Protein AF-R1E4W6-F1 (afdb_monomer_lite)

Secondary structure (DSSP, 8-state):
----S--TTSSPPPPSSPEETTSTTHHHHHHHHH-BTTEEEEEE--STTHHHHHHHHHHHHHTT---EEEE-SSHHHHHHHHHHHHHHHHHH-PPPP-EEE-SHHHH-GGGTTTS-TT---HHHHHHHHHHHHHHHHHHHHHTT-EEEEE-TT----S-HHHHHTSTTGGG-SEEEEEPSSTT-PEEEEEEEE-GGGGG--

Sequence (201 aa):
MSAAFQSVGQLSPLPREALDIAAAGVPARVAKTRGYRGELILFTADENMAGWGFHFVNQLRRRGHEHWLIMADSADNCAGMHAQWEKMVSSYSEAPLSCAYSSYPKQHSGWAQWTRANHPDKMHQVYIFWATRWWVSLKLMREGLNILSLDVDAVLLGDIYSRLHSPPMVHQDVIITRNDDGSQSLNCGFVYFNRGASRAR

Foldseek 3Di:
DPPAQQQVPPAAADDLQAAALQDPCRLLVLCVRQPDPQAAEEEEDFLVCLVLVVVLCVLCVVQRHRSYEYEYQDRVRSNNSQVVCVCCCPVVVDHGHHYHYHPPLVVDPVLVVVDDPPDPDPVSSVVSSLCVRVVSQVSNVVSRHKYWYAYSPDHDPHRVVVVCCDPPNQQDQKDWDFPPDPPRHTDPRTMIGHPRNVVVD

Organism: Emiliania huxleyi (NCBI:txid2903)

pLDDT: mean 88.71, std 11.41, range [40.5, 98.25]

Structure (mmCIF, N/CA/C/O backbone):
data_AF-R1E4W6-F1
#
_entry.id   AF-R1E4W6-F1
#
loop_
_atom_site.group_PDB
_atom_site.id
_atom_site.type_symbol
_atom_site.label_atom_id
_atom_site.label_alt_id
_atom_site.label_comp_id
_atom_site.label_asym_id
_atom_site.label_entity_id
_atom_site.label_seq_id
_atom_site.pdbx_PDB_ins_code
_atom_site.Cartn_x
_atom_site.Cartn_y
_atom_site.Cartn_z
_atom_site.occupancy
_atom_site.B_iso_or_equiv
_atom_site.auth_seq_id
_atom_site.auth_comp_id
_atom_site.auth_asym_id
_atom_site.auth_atom_id
_atom_site.pdbx_PDB_model_num
ATOM 1 N N . MET A 1 1 ? -23.175 -7.368 16.759 1.00 40.50 1 MET A N 1
ATOM 2 C CA . MET A 1 1 ? -21.804 -7.750 16.356 1.00 40.50 1 MET A CA 1
ATOM 3 C C . MET A 1 1 ? -21.385 -6.793 15.256 1.00 40.50 1 MET A C 1
ATOM 5 O O . MET A 1 1 ? -22.006 -6.821 14.203 1.00 40.50 1 MET A O 1
ATOM 9 N N . SER A 1 2 ? -20.457 -5.867 15.518 1.00 41.31 2 SER A N 1
ATOM 10 C CA . SER A 1 2 ? -19.982 -4.952 14.470 1.00 41.31 2 SER A CA 1
ATOM 11 C C . SER A 1 2 ? -19.318 -5.799 13.390 1.00 41.31 2 SER A C 1
ATOM 13 O O . SER A 1 2 ? -18.376 -6.527 13.695 1.00 41.31 2 SER A O 1
ATOM 15 N N . ALA A 1 3 ? -19.849 -5.790 12.167 1.00 54.72 3 ALA A N 1
ATOM 16 C CA . ALA A 1 3 ? -19.201 -6.471 11.054 1.00 54.72 3 ALA A CA 1
ATOM 17 C C . ALA A 1 3 ? -17.783 -5.892 10.939 1.00 54.72 3 ALA A C 1
ATOM 19 O O . ALA A 1 3 ? -17.645 -4.687 10.748 1.00 54.72 3 ALA A O 1
ATOM 20 N N . ALA A 1 4 ? -16.758 -6.713 11.167 1.00 76.19 4 ALA A N 1
ATOM 21 C CA . ALA A 1 4 ? -15.362 -6.290 11.250 1.00 76.19 4 ALA A CA 1
ATOM 22 C C . ALA A 1 4 ? -14.876 -5.667 9.924 1.00 76.19 4 ALA A C 1
ATOM 24 O O . ALA A 1 4 ? -15.567 -5.732 8.904 1.00 76.19 4 ALA A O 1
ATOM 25 N N . PHE A 1 5 ? -13.663 -5.109 9.895 1.00 84.12 5 PHE A N 1
ATOM 26 C CA . PHE A 1 5 ? -12.984 -4.632 8.674 1.00 84.12 5 PHE A CA 1
ATOM 27 C C . PHE A 1 5 ? -12.588 -5.782 7.716 1.00 84.12 5 PHE A C 1
ATOM 29 O O . PHE A 1 5 ? -11.608 -5.704 6.979 1.00 84.12 5 PHE A O 1
ATOM 36 N N . GLN A 1 6 ? -13.351 -6.875 7.718 1.00 90.19 6 GLN A N 1
ATOM 37 C CA . GLN A 1 6 ? -13.202 -7.994 6.806 1.00 90.19 6 GLN A CA 1
ATOM 38 C C . GLN A 1 6 ? -13.820 -7.634 5.452 1.00 90.19 6 GLN A C 1
ATOM 40 O O . GLN A 1 6 ? -14.965 -7.181 5.384 1.00 90.19 6 GLN A O 1
ATOM 45 N N . SER A 1 7 ? -13.049 -7.828 4.387 1.00 89.12 7 SER A N 1
ATOM 46 C CA . SER A 1 7 ? -13.372 -7.398 3.024 1.00 89.12 7 SER A CA 1
ATOM 47 C C . SER A 1 7 ? -13.138 -8.481 1.968 1.00 89.12 7 SER A C 1
ATOM 49 O O . SER A 1 7 ? -13.180 -8.175 0.779 1.00 89.12 7 SER A O 1
ATOM 51 N N . VAL A 1 8 ? -12.858 -9.723 2.382 1.00 87.00 8 VAL A N 1
ATOM 52 C CA . VAL A 1 8 ? -12.646 -10.845 1.454 1.00 87.00 8 VAL A CA 1
ATOM 53 C C . VAL A 1 8 ? -13.881 -11.059 0.582 1.00 87.00 8 VAL A C 1
ATOM 55 O O . VAL A 1 8 ? -14.998 -11.152 1.094 1.00 87.00 8 VAL A O 1
ATOM 58 N N . GLY A 1 9 ? -13.671 -11.120 -0.733 1.00 86.44 9 GLY A N 1
ATOM 59 C CA . GLY A 1 9 ? -14.718 -11.302 -1.739 1.00 86.44 9 GLY A CA 1
ATOM 60 C C . GLY A 1 9 ? -15.551 -10.049 -2.023 1.00 86.44 9 GLY A C 1
ATOM 61 O O . GLY A 1 9 ? -16.496 -10.117 -2.804 1.00 86.44 9 GLY A O 1
ATOM 62 N N . GLN A 1 10 ? -15.225 -8.906 -1.410 1.00 89.50 10 GLN A N 1
ATOM 63 C CA . GLN A 1 10 ? -15.990 -7.659 -1.560 1.00 89.50 10 GLN A CA 1
ATOM 64 C C . GLN A 1 10 ? -15.313 -6.636 -2.475 1.00 89.50 10 GLN A C 1
ATOM 66 O O . GLN A 1 10 ? -15.903 -5.602 -2.782 1.00 89.50 10 GLN A O 1
ATOM 71 N N . LEU A 1 11 ? -14.073 -6.898 -2.890 1.00 93.12 11 LEU A N 1
ATOM 72 C CA . LEU A 1 11 ? -13.253 -5.965 -3.654 1.00 93.12 11 LEU A CA 1
ATOM 73 C C . LEU A 1 11 ? -12.697 -6.643 -4.900 1.00 93.12 11 LEU A C 1
ATOM 75 O O . LEU A 1 11 ? -12.167 -7.749 -4.832 1.00 93.12 11 LEU A O 1
ATOM 79 N N . SER A 1 12 ? -12.721 -5.934 -6.023 1.00 92.56 12 SER A N 1
ATOM 80 C CA . SER A 1 12 ? -12.092 -6.402 -7.259 1.00 92.56 12 SER A CA 1
ATOM 81 C C . SER A 1 12 ? -10.593 -6.101 -7.250 1.00 92.56 12 SER A C 1
ATOM 83 O O . SER A 1 12 ? -10.200 -5.030 -6.771 1.00 92.56 12 SER A O 1
ATOM 85 N N . PRO A 1 13 ? -9.732 -6.993 -7.767 1.00 91.56 13 PRO A N 1
ATOM 86 C CA . PRO A 1 13 ? -8.320 -6.677 -7.941 1.00 91.56 13 PRO A CA 1
ATOM 87 C C . PRO A 1 13 ? -8.145 -5.512 -8.925 1.00 91.56 13 PRO A C 1
ATOM 89 O O . PRO A 1 13 ? -9.017 -5.235 -9.756 1.00 91.56 13 PRO A O 1
ATOM 92 N N . LEU A 1 14 ? -7.007 -4.825 -8.839 1.00 93.12 14 LEU A N 1
ATOM 93 C CA . LEU A 1 14 ? -6.600 -3.890 -9.887 1.00 93.12 14 LEU A CA 1
ATOM 94 C C . LEU A 1 14 ? -6.295 -4.638 -11.203 1.00 93.12 14 LEU A C 1
ATOM 96 O O . LEU A 1 14 ? -6.064 -5.850 -11.178 1.00 93.12 14 LEU A O 1
ATOM 100 N N . PRO A 1 15 ? -6.301 -3.937 -12.356 1.00 89.12 15 PRO A N 1
ATOM 101 C CA . PRO A 1 15 ? -5.813 -4.506 -13.610 1.00 89.12 15 PRO A CA 1
ATOM 102 C C . PRO A 1 15 ? -4.381 -5.033 -13.471 1.00 89.12 15 PRO A C 1
ATOM 104 O O . PRO A 1 15 ? -3.631 -4.572 -12.611 1.00 89.12 15 PRO A O 1
ATOM 107 N N . ARG A 1 16 ? -4.001 -5.984 -14.335 1.00 84.44 16 ARG A N 1
ATOM 108 C CA . ARG A 1 16 ? -2.624 -6.506 -14.367 1.00 84.44 16 ARG A CA 1
ATOM 109 C C . ARG A 1 16 ? -1.634 -5.452 -14.858 1.00 84.44 16 ARG A C 1
ATOM 111 O O . ARG A 1 16 ? -0.462 -5.515 -14.499 1.00 84.44 16 ARG A O 1
ATOM 118 N N . GLU A 1 17 ? -2.085 -4.494 -15.667 1.00 86.69 17 GLU A N 1
ATOM 119 C CA . GLU A 1 17 ? -1.267 -3.345 -16.028 1.00 86.69 17 GLU A CA 1
ATOM 120 C C . GLU A 1 17 ? -1.032 -2.469 -14.794 1.00 86.69 17 GLU A C 1
ATOM 122 O O . GLU A 1 17 ? -1.974 -1.990 -14.154 1.00 86.69 17 GLU A O 1
ATOM 127 N N . ALA A 1 18 ? 0.240 -2.243 -14.473 1.00 86.31 18 ALA A N 1
ATOM 128 C CA . ALA A 1 18 ? 0.627 -1.447 -13.322 1.00 86.31 18 ALA A CA 1
ATOM 129 C C . ALA A 1 18 ? 0.111 -0.007 -13.459 1.00 86.31 18 ALA A C 1
ATOM 131 O O . ALA A 1 18 ? 0.414 0.698 -14.423 1.00 86.31 18 ALA A O 1
ATOM 132 N N . LEU A 1 19 ? -0.661 0.441 -12.471 1.00 95.31 19 LEU A N 1
ATOM 133 C CA . LEU A 1 19 ? -1.180 1.804 -12.435 1.00 95.31 19 LEU A CA 1
ATOM 134 C C . LEU A 1 19 ? -0.146 2.755 -11.821 1.00 95.31 19 LEU A C 1
ATOM 136 O O . LEU A 1 19 ? 0.362 2.496 -10.730 1.00 95.31 19 LEU A O 1
ATOM 140 N N . ASP A 1 20 ? 0.110 3.885 -12.482 1.00 96.25 20 ASP A N 1
ATOM 141 C CA . ASP A 1 20 ? 0.908 4.973 -11.912 1.00 96.25 20 ASP A CA 1
ATOM 142 C C . ASP A 1 20 ? 0.037 5.873 -11.028 1.00 96.25 20 ASP A C 1
ATOM 144 O O . ASP A 1 20 ? -0.768 6.664 -11.522 1.00 96.25 20 ASP A O 1
ATOM 148 N N . ILE A 1 21 ? 0.218 5.797 -9.709 1.00 96.56 21 ILE A N 1
ATOM 149 C CA . ILE A 1 21 ? -0.501 6.625 -8.730 1.00 96.56 21 ILE A CA 1
ATOM 150 C C . ILE A 1 21 ? -0.269 8.131 -8.956 1.00 96.56 21 ILE A C 1
ATOM 152 O O . ILE A 1 21 ? -1.083 8.954 -8.531 1.00 96.56 21 ILE A O 1
ATOM 156 N N . ALA A 1 22 ? 0.825 8.529 -9.614 1.00 94.69 22 ALA A N 1
ATOM 157 C CA . ALA A 1 22 ? 1.063 9.937 -9.922 1.00 94.69 22 ALA A CA 1
ATOM 158 C C . ALA A 1 22 ? 0.095 10.486 -10.986 1.00 94.69 22 ALA A C 1
ATOM 160 O O . ALA A 1 22 ? -0.173 11.691 -10.987 1.00 94.69 22 ALA A O 1
ATOM 161 N N . ALA A 1 23 ? -0.441 9.628 -11.858 1.00 96.06 23 ALA A N 1
ATOM 162 C CA . ALA A 1 23 ? -1.315 10.039 -12.947 1.00 96.06 23 ALA A CA 1
ATOM 163 C C . ALA A 1 23 ? -2.686 10.525 -12.444 1.00 96.06 23 ALA A C 1
ATOM 165 O O . ALA A 1 23 ? -3.224 10.070 -11.429 1.00 96.06 23 ALA A O 1
ATOM 166 N N . ALA A 1 24 ? -3.273 11.477 -13.174 1.00 95.81 24 ALA A N 1
ATOM 167 C CA . ALA A 1 24 ? -4.560 12.068 -12.822 1.00 95.81 24 ALA A CA 1
ATOM 168 C C . ALA A 1 24 ? -5.673 11.005 -12.760 1.00 95.81 24 ALA A C 1
ATOM 170 O O . ALA A 1 24 ? -5.771 10.133 -13.619 1.00 95.81 24 ALA A O 1
ATOM 171 N N . GLY A 1 25 ? -6.512 11.068 -11.721 1.00 97.19 25 GLY A N 1
ATOM 172 C CA . GLY A 1 25 ? -7.634 10.143 -11.515 1.00 97.19 25 GLY A CA 1
ATOM 173 C C . GLY A 1 25 ? -7.254 8.727 -11.057 1.00 97.19 25 GLY A C 1
ATOM 174 O O . GLY A 1 25 ? -8.120 8.005 -10.560 1.00 97.19 25 GLY A O 1
ATOM 175 N N . VAL A 1 26 ? -5.981 8.325 -11.147 1.00 97.75 26 VAL A N 1
ATOM 176 C CA . VAL A 1 26 ? -5.535 7.000 -10.688 1.00 97.75 26 VAL A CA 1
ATOM 177 C C . VAL A 1 26 ? -5.690 6.819 -9.173 1.00 97.75 26 VAL A C 1
ATOM 179 O O . VAL A 1 26 ? -6.239 5.786 -8.786 1.00 97.75 26 VAL A O 1
ATOM 182 N N . PRO A 1 27 ? -5.322 7.784 -8.300 1.00 98.06 27 PRO A N 1
ATOM 183 C CA . PRO A 1 27 ? -5.583 7.668 -6.865 1.00 98.06 27 PRO A CA 1
ATOM 184 C C . PRO A 1 27 ? -7.055 7.389 -6.549 1.00 98.06 27 PRO A C 1
ATOM 186 O O . PRO A 1 27 ? -7.351 6.444 -5.822 1.00 98.06 27 PRO A O 1
ATOM 189 N N . ALA A 1 28 ? -7.977 8.150 -7.149 1.00 98.25 28 ALA A N 1
ATOM 190 C CA . ALA A 1 28 ? -9.416 7.985 -6.950 1.00 98.25 28 ALA A CA 1
ATOM 191 C C . ALA A 1 28 ? -9.900 6.599 -7.406 1.00 98.25 28 ALA A C 1
ATOM 193 O O . ALA A 1 28 ? -10.678 5.938 -6.715 1.00 98.25 28 ALA A O 1
ATOM 194 N N . ARG A 1 29 ? -9.401 6.117 -8.554 1.00 97.38 29 ARG A N 1
ATOM 195 C CA . ARG A 1 29 ? -9.693 4.768 -9.059 1.00 97.38 29 ARG A CA 1
ATOM 196 C C . ARG A 1 29 ? -9.225 3.693 -8.082 1.00 97.38 29 ARG A C 1
ATOM 198 O O . ARG A 1 29 ? -9.984 2.764 -7.800 1.00 97.38 29 ARG A O 1
ATOM 205 N N . VAL A 1 30 ? -8.000 3.805 -7.572 1.00 97.69 30 VAL A N 1
ATOM 206 C CA . VAL A 1 30 ? -7.441 2.841 -6.615 1.00 97.69 30 VAL A CA 1
ATOM 207 C C . VAL A 1 30 ? -8.216 2.880 -5.303 1.00 97.69 30 VAL A C 1
ATOM 209 O O . VAL A 1 30 ? -8.625 1.825 -4.822 1.00 97.69 30 VAL A O 1
ATOM 212 N N . ALA A 1 31 ? -8.512 4.071 -4.781 1.00 97.50 31 ALA A N 1
ATOM 213 C CA . ALA A 1 31 ? -9.292 4.237 -3.563 1.00 97.50 31 ALA A CA 1
ATOM 214 C C . ALA A 1 31 ? -10.686 3.607 -3.677 1.00 97.50 31 ALA A C 1
ATOM 216 O O . ALA A 1 31 ? -11.098 2.861 -2.794 1.00 97.50 31 ALA A O 1
ATOM 217 N N . LYS A 1 32 ? -11.379 3.822 -4.801 1.00 96.88 32 LYS A N 1
ATOM 218 C CA . LYS A 1 32 ? -12.690 3.215 -5.069 1.00 96.88 32 LYS A CA 1
ATOM 219 C C . LYS A 1 32 ? -12.632 1.690 -5.199 1.00 96.88 32 LYS A C 1
ATOM 221 O O . LYS A 1 32 ? -13.576 1.013 -4.812 1.00 96.88 32 LYS A O 1
ATOM 226 N N . THR A 1 33 ? -11.565 1.158 -5.795 1.00 96.44 33 THR A N 1
ATOM 227 C CA . THR A 1 33 ? -11.470 -0.273 -6.134 1.00 96.44 33 THR A CA 1
ATOM 228 C C . THR A 1 33 ? -10.958 -1.112 -4.966 1.00 96.44 33 THR A C 1
ATOM 230 O O . THR A 1 33 ? -11.391 -2.248 -4.788 1.00 96.44 33 THR A O 1
ATOM 233 N N . ARG A 1 34 ? -10.015 -0.571 -4.187 1.00 97.31 34 ARG A N 1
ATOM 234 C CA . ARG A 1 34 ? -9.304 -1.302 -3.130 1.00 97.31 34 ARG A CA 1
ATOM 235 C C . ARG A 1 34 ? -9.577 -0.786 -1.726 1.00 97.31 34 ARG A C 1
ATOM 237 O O . ARG A 1 34 ? -9.295 -1.509 -0.779 1.00 97.31 34 ARG A O 1
ATOM 244 N N . GLY A 1 35 ? -10.110 0.422 -1.573 1.00 97.25 35 GLY A N 1
ATOM 245 C CA . GLY A 1 35 ? -10.514 0.934 -0.270 1.00 97.25 35 GLY A CA 1
ATOM 246 C C . GLY A 1 35 ? -11.752 0.208 0.246 1.00 97.25 35 GLY A C 1
ATOM 247 O O . GLY A 1 35 ? -12.687 -0.065 -0.506 1.00 97.25 35 GLY A O 1
ATOM 248 N N . TYR A 1 36 ? -11.785 -0.077 1.544 1.00 96.19 36 TYR A N 1
ATOM 249 C CA . TYR A 1 36 ? -12.939 -0.697 2.185 1.00 96.19 36 TYR A CA 1
ATOM 250 C C . TYR A 1 36 ? -13.236 -0.024 3.513 1.00 96.19 36 TYR A C 1
ATOM 252 O O . TYR A 1 36 ? -12.361 0.093 4.362 1.00 96.19 36 TYR A O 1
ATOM 260 N N . ARG A 1 37 ? -14.478 0.444 3.690 1.00 93.81 37 ARG A N 1
ATOM 261 C CA . ARG A 1 37 ? -14.905 1.208 4.880 1.00 93.81 37 ARG A CA 1
ATOM 262 C C . ARG A 1 37 ? -14.004 2.404 5.206 1.00 93.81 37 ARG A C 1
ATOM 264 O O . ARG A 1 37 ? -13.854 2.779 6.361 1.00 93.81 37 ARG A O 1
ATOM 271 N N . GLY A 1 38 ? -13.443 3.017 4.167 1.00 94.81 38 GLY A N 1
ATOM 272 C CA . GLY A 1 38 ? -12.522 4.134 4.314 1.00 94.81 38 GLY A CA 1
ATOM 273 C C . GLY A 1 38 ? -11.100 3.730 4.697 1.00 94.81 38 GLY A C 1
ATOM 274 O O . GLY A 1 38 ? -10.325 4.628 4.974 1.00 94.81 38 GLY A O 1
ATOM 275 N N . GLU A 1 39 ? -10.739 2.446 4.678 1.00 96.56 39 GLU A N 1
ATOM 276 C CA . GLU A 1 39 ? -9.404 1.942 5.022 1.00 96.56 39 GLU A CA 1
ATOM 277 C C . GLU A 1 39 ? -8.685 1.345 3.805 1.00 96.56 39 GLU A C 1
ATOM 279 O O . GLU A 1 39 ? -9.316 0.761 2.916 1.00 96.56 39 GLU A O 1
ATOM 284 N N . LEU A 1 40 ? -7.354 1.450 3.786 1.00 97.88 40 LEU A N 1
ATOM 285 C CA . LEU A 1 40 ? -6.476 0.705 2.883 1.00 97.88 40 LEU A CA 1
ATOM 286 C C . LEU A 1 40 ? -5.133 0.403 3.562 1.00 97.88 40 LEU A C 1
ATOM 288 O O . LEU A 1 40 ? -4.512 1.286 4.155 1.00 97.88 40 LEU A O 1
ATOM 292 N N . ILE A 1 41 ? -4.658 -0.832 3.418 1.00 97.56 41 ILE A N 1
ATOM 293 C CA . ILE A 1 41 ? -3.312 -1.247 3.818 1.00 97.56 41 ILE A CA 1
ATOM 294 C C . ILE A 1 41 ? -2.357 -1.034 2.637 1.00 97.56 41 ILE A C 1
ATOM 296 O O . ILE A 1 41 ? -2.582 -1.546 1.542 1.00 97.56 41 ILE A O 1
ATOM 300 N N . LEU A 1 42 ? -1.278 -0.291 2.846 1.00 97.81 42 LEU A N 1
ATOM 301 C CA . LEU A 1 42 ? -0.253 -0.020 1.843 1.00 97.81 42 LEU A CA 1
ATOM 302 C C . LEU A 1 42 ? 1.063 -0.654 2.287 1.00 97.81 42 LEU A C 1
ATOM 304 O O . LEU A 1 42 ? 1.477 -0.472 3.426 1.00 97.81 42 LEU A O 1
ATOM 308 N N . PHE A 1 43 ? 1.750 -1.360 1.398 1.00 96.38 43 PHE A N 1
ATOM 309 C CA . PHE A 1 43 ? 3.089 -1.869 1.690 1.00 96.38 43 PHE A CA 1
ATOM 310 C C . PHE A 1 43 ? 3.942 -1.913 0.431 1.00 96.38 43 PHE A C 1
ATOM 312 O O . PHE A 1 43 ? 3.426 -2.032 -0.681 1.00 96.38 43 PHE A O 1
ATOM 319 N N . THR A 1 44 ? 5.253 -1.789 0.599 1.00 94.25 44 THR A N 1
ATOM 320 C CA . THR A 1 44 ? 6.207 -1.787 -0.512 1.00 94.25 44 THR A CA 1
ATOM 321 C C . THR A 1 44 ? 6.784 -3.175 -0.742 1.00 94.25 44 THR A C 1
ATOM 323 O O . THR A 1 44 ? 7.287 -3.786 0.196 1.00 94.25 44 THR A O 1
ATOM 326 N N . ALA A 1 45 ? 6.756 -3.649 -1.984 1.00 94.12 45 ALA A N 1
ATOM 327 C CA . ALA A 1 45 ? 7.473 -4.846 -2.414 1.00 94.12 45 ALA A CA 1
ATOM 328 C C . ALA A 1 45 ? 7.921 -4.681 -3.868 1.00 94.12 45 ALA A C 1
ATOM 330 O O . ALA A 1 45 ? 7.200 -4.097 -4.676 1.00 94.12 45 ALA A O 1
ATOM 331 N N . ASP A 1 46 ? 9.102 -5.192 -4.193 1.00 88.75 46 ASP A N 1
ATOM 332 C CA . ASP A 1 46 ? 9.597 -5.312 -5.561 1.00 88.75 46 ASP A CA 1
ATOM 333 C C . ASP A 1 46 ? 9.704 -6.794 -5.953 1.00 88.75 46 ASP A C 1
ATOM 335 O O . ASP A 1 46 ? 9.359 -7.688 -5.174 1.00 88.75 46 ASP A O 1
ATOM 339 N N . GLU A 1 47 ? 10.189 -7.068 -7.163 1.00 87.19 47 GLU A N 1
ATOM 340 C CA . GLU A 1 47 ? 10.342 -8.439 -7.645 1.00 87.19 47 GLU A CA 1
ATOM 341 C C . GLU A 1 47 ? 11.306 -9.274 -6.778 1.00 87.19 47 GLU A C 1
ATOM 343 O O . GLU A 1 47 ? 11.073 -10.464 -6.560 1.00 87.19 47 GLU A O 1
ATOM 348 N N . ASN A 1 48 ? 12.347 -8.654 -6.211 1.00 86.56 48 ASN A N 1
ATOM 349 C CA . ASN A 1 48 ? 13.318 -9.334 -5.347 1.00 86.56 48 ASN A CA 1
ATOM 350 C C . ASN A 1 48 ? 12.718 -9.711 -3.983 1.00 86.56 48 ASN A C 1
ATOM 352 O O . ASN A 1 48 ? 13.125 -10.699 -3.371 1.00 86.56 48 ASN A O 1
ATOM 356 N N . MET A 1 49 ? 11.741 -8.937 -3.504 1.00 88.88 49 MET A N 1
ATOM 357 C CA . MET A 1 49 ? 11.000 -9.176 -2.263 1.00 88.88 49 MET A CA 1
ATOM 358 C C . MET A 1 49 ? 9.638 -9.845 -2.497 1.00 88.88 49 MET A C 1
ATOM 360 O O . MET A 1 49 ? 8.842 -9.951 -1.560 1.00 88.88 49 MET A O 1
ATOM 364 N N . ALA A 1 50 ? 9.369 -10.346 -3.707 1.00 92.19 50 ALA A N 1
ATOM 365 C CA . ALA A 1 50 ? 8.085 -10.936 -4.078 1.00 92.19 50 ALA A CA 1
ATOM 366 C C . ALA A 1 50 ? 7.644 -12.042 -3.108 1.00 92.19 50 ALA A C 1
ATOM 368 O O . ALA A 1 50 ? 6.499 -12.047 -2.669 1.00 92.19 50 ALA A O 1
ATOM 369 N N . GLY A 1 51 ? 8.558 -12.917 -2.671 1.00 94.12 51 GLY A N 1
ATOM 370 C CA . GLY A 1 51 ? 8.254 -13.960 -1.682 1.00 94.12 51 GLY A CA 1
ATOM 371 C C . GLY A 1 51 ? 7.712 -13.413 -0.352 1.00 94.12 51 GLY A C 1
ATOM 372 O O . GLY A 1 51 ? 6.723 -13.936 0.167 1.00 94.12 51 GLY A O 1
ATOM 373 N N . TRP A 1 52 ? 8.299 -12.329 0.166 1.00 94.81 52 TRP A N 1
ATOM 374 C CA . TRP A 1 52 ? 7.814 -11.643 1.370 1.00 94.81 52 TRP A CA 1
ATOM 375 C C . TRP A 1 52 ? 6.471 -10.956 1.121 1.00 94.81 52 TRP A C 1
ATOM 377 O O . TRP A 1 52 ? 5.536 -11.141 1.898 1.00 94.81 52 TRP A O 1
ATOM 387 N N . GLY A 1 53 ? 6.328 -10.247 -0.003 1.00 95.75 53 GLY A N 1
ATOM 388 C CA . GLY A 1 53 ? 5.061 -9.624 -0.393 1.00 95.75 53 GLY A CA 1
ATOM 389 C C . GLY A 1 53 ? 3.921 -10.640 -0.530 1.00 95.75 53 GLY A C 1
ATOM 390 O O . GLY A 1 53 ? 2.824 -10.424 -0.023 1.00 95.75 53 GLY A O 1
ATOM 391 N N . PHE A 1 54 ? 4.184 -11.791 -1.147 1.00 95.81 54 PHE A N 1
ATOM 392 C CA . PHE A 1 54 ? 3.231 -12.889 -1.333 1.00 95.81 54 PHE A CA 1
ATOM 393 C C . PHE A 1 54 ? 2.841 -13.537 -0.010 1.00 95.81 54 PHE A C 1
ATOM 395 O O . PHE A 1 54 ? 1.662 -13.802 0.240 1.00 95.81 54 PHE A O 1
ATOM 402 N N . HIS A 1 55 ? 3.825 -13.768 0.859 1.00 94.81 55 HIS A N 1
ATOM 403 C CA . HIS A 1 55 ? 3.575 -14.229 2.214 1.00 94.81 55 HIS A CA 1
ATOM 404 C C . HIS A 1 55 ? 2.652 -13.255 2.956 1.00 94.81 55 HIS A C 1
ATOM 406 O O . HIS A 1 55 ? 1.651 -13.677 3.538 1.00 94.81 55 HIS A O 1
ATOM 412 N N . PHE A 1 56 ? 2.930 -11.955 2.865 1.00 95.88 56 PHE A N 1
ATOM 413 C CA . PHE A 1 56 ? 2.140 -10.919 3.512 1.00 95.88 56 PHE A CA 1
ATOM 414 C C . PHE A 1 56 ? 0.709 -10.830 2.956 1.00 95.88 56 PHE A C 1
ATOM 416 O O . PHE A 1 56 ? -0.250 -10.835 3.727 1.00 95.88 56 PHE A O 1
ATOM 423 N N . VAL A 1 57 ? 0.528 -10.882 1.631 1.00 95.12 57 VAL A N 1
ATOM 424 C CA . VAL A 1 57 ? -0.799 -10.967 0.988 1.00 95.12 57 VAL A CA 1
ATOM 425 C C . VAL A 1 57 ? -1.600 -12.159 1.515 1.00 95.12 57 VAL A C 1
ATOM 427 O O . VAL A 1 57 ? -2.761 -12.005 1.904 1.00 95.12 57 VAL A O 1
ATOM 430 N N . ASN A 1 58 ? -0.980 -13.340 1.582 1.00 92.94 58 ASN A N 1
ATOM 431 C CA . ASN A 1 58 ? -1.623 -14.540 2.115 1.00 92.94 58 ASN A CA 1
ATOM 432 C C . ASN A 1 58 ? -2.035 -14.359 3.580 1.00 92.94 58 ASN A C 1
ATOM 434 O O . ASN A 1 58 ? -3.135 -14.752 3.977 1.00 92.94 58 ASN A O 1
ATOM 438 N N . GLN A 1 59 ? -1.175 -13.739 4.388 1.00 93.00 59 GLN A N 1
ATOM 439 C CA . GLN A 1 59 ? -1.468 -13.437 5.784 1.00 93.00 59 GLN A CA 1
ATOM 440 C C . GLN A 1 59 ? -2.647 -12.473 5.961 1.00 93.00 59 GLN A C 1
ATOM 442 O O . GLN A 1 59 ? -3.466 -12.693 6.860 1.00 93.00 59 GLN A O 1
ATOM 447 N N . LEU A 1 60 ? -2.734 -11.432 5.127 1.00 93.88 60 LEU A N 1
ATOM 448 C CA . LEU A 1 60 ? -3.830 -10.461 5.132 1.00 93.88 60 LEU A CA 1
ATOM 449 C C . LEU A 1 60 ? -5.152 -11.127 4.739 1.00 93.88 60 LEU A C 1
ATOM 451 O O . LEU A 1 60 ? -6.125 -11.048 5.494 1.00 93.88 60 LEU A O 1
ATOM 455 N N . ARG A 1 61 ? -5.169 -11.874 3.625 1.00 91.94 61 ARG A N 1
ATOM 456 C CA . ARG A 1 61 ? -6.367 -12.584 3.142 1.00 91.94 61 ARG A CA 1
ATOM 457 C C . ARG A 1 61 ? -6.899 -13.582 4.164 1.00 91.94 61 ARG A C 1
ATOM 459 O O . ARG A 1 61 ? -8.091 -13.571 4.458 1.00 91.94 61 ARG A O 1
ATOM 466 N N . ARG A 1 62 ? -6.023 -14.389 4.777 1.00 89.94 62 ARG A N 1
ATOM 467 C CA . ARG A 1 62 ? -6.410 -15.358 5.824 1.00 89.94 62 ARG A CA 1
ATOM 468 C C . ARG A 1 62 ? -7.048 -14.710 7.054 1.00 89.94 62 ARG A C 1
ATOM 470 O O . ARG A 1 62 ? -7.776 -15.379 7.778 1.00 89.94 62 ARG A O 1
ATOM 477 N N . ARG A 1 63 ? -6.791 -13.423 7.289 1.00 90.31 63 ARG A N 1
ATOM 478 C CA . ARG A 1 63 ? -7.384 -12.639 8.386 1.00 90.31 63 ARG A CA 1
ATOM 479 C C . ARG A 1 63 ? -8.593 -11.817 7.952 1.00 90.31 63 ARG A C 1
ATOM 481 O O . ARG A 1 63 ? -9.151 -11.069 8.747 1.00 90.31 63 ARG A O 1
ATOM 488 N N . GLY A 1 64 ? -9.026 -11.983 6.707 1.00 91.69 64 GLY A N 1
ATOM 489 C CA . GLY A 1 64 ? -10.173 -11.286 6.150 1.00 91.69 64 GLY A CA 1
ATOM 490 C C . GLY A 1 64 ? -9.842 -9.914 5.565 1.00 91.69 64 GLY A C 1
ATOM 491 O O . GLY A 1 64 ? -10.762 -9.222 5.142 1.00 91.69 64 GLY A O 1
ATOM 492 N N . HIS A 1 65 ? -8.574 -9.504 5.496 1.00 92.94 65 HIS A N 1
ATOM 493 C CA . HIS A 1 65 ? -8.188 -8.224 4.908 1.00 92.94 65 HIS A CA 1
ATOM 494 C C . HIS A 1 65 ? -7.845 -8.392 3.427 1.00 92.94 65 HIS A C 1
ATOM 496 O O . HIS A 1 65 ? -6.846 -9.004 3.054 1.00 92.94 65 HIS A O 1
ATOM 502 N N . GLU A 1 66 ? -8.678 -7.809 2.571 1.00 94.06 66 GLU A N 1
ATOM 503 C CA . GLU A 1 66 ? -8.434 -7.728 1.130 1.00 94.06 66 GLU A CA 1
ATOM 504 C C . GLU A 1 66 ? -8.200 -6.283 0.658 1.00 94.06 66 GLU A C 1
ATOM 506 O O . GLU A 1 66 ? -7.672 -6.076 -0.424 1.00 94.06 66 GLU A O 1
ATOM 511 N N . HIS A 1 67 ? -8.498 -5.265 1.468 1.00 96.19 67 HIS A N 1
ATOM 512 C CA . HIS A 1 67 ? -8.233 -3.855 1.153 1.00 96.19 67 HIS A CA 1
ATOM 513 C C . HIS A 1 67 ? -6.754 -3.503 1.328 1.00 96.19 67 HIS A C 1
ATOM 515 O O . HIS A 1 67 ? -6.351 -2.780 2.236 1.00 96.19 67 HIS A O 1
ATOM 521 N N . TRP A 1 68 ? -5.923 -4.037 0.448 1.00 96.56 68 TRP A N 1
ATOM 522 C CA . TRP A 1 68 ? -4.501 -3.755 0.411 1.00 96.56 68 TRP A CA 1
ATOM 523 C C . TRP A 1 68 ? -4.031 -3.383 -0.992 1.00 96.56 68 TRP A C 1
ATOM 525 O O . TRP A 1 68 ? -4.692 -3.679 -1.996 1.00 96.56 68 TRP A O 1
ATOM 535 N N . LEU A 1 69 ? -2.874 -2.728 -1.041 1.00 97.56 69 LEU A N 1
ATOM 536 C CA . LEU A 1 69 ? -2.175 -2.333 -2.252 1.00 97.56 69 LEU A CA 1
ATOM 537 C C . LEU A 1 69 ? -0.676 -2.600 -2.098 1.00 97.56 69 LEU A C 1
ATOM 539 O O . LEU A 1 69 ? -0.045 -2.081 -1.175 1.00 97.56 69 LEU A O 1
ATOM 543 N N . ILE A 1 70 ? -0.114 -3.356 -3.041 1.00 96.69 70 ILE A N 1
ATOM 544 C CA . ILE A 1 70 ? 1.335 -3.460 -3.208 1.00 96.69 70 ILE A CA 1
ATOM 545 C C . ILE A 1 70 ? 1.808 -2.208 -3.936 1.00 96.69 70 ILE A C 1
ATOM 547 O O . ILE A 1 70 ? 1.312 -1.882 -5.017 1.00 96.69 70 ILE A O 1
ATOM 551 N N . MET A 1 71 ? 2.781 -1.524 -3.351 1.00 95.88 71 MET A N 1
ATOM 552 C CA . MET A 1 71 ? 3.520 -0.460 -4.003 1.00 95.88 71 MET A CA 1
ATOM 553 C C . MET A 1 71 ? 4.848 -0.998 -4.499 1.00 95.88 71 MET A C 1
ATOM 555 O O . MET A 1 71 ? 5.745 -1.239 -3.698 1.00 95.88 71 MET A O 1
ATOM 559 N N . ALA A 1 72 ? 4.958 -1.189 -5.809 1.00 94.44 72 ALA A N 1
ATOM 560 C CA . ALA A 1 72 ? 6.226 -1.451 -6.465 1.00 94.44 72 ALA A CA 1
ATOM 561 C C . ALA A 1 72 ? 6.945 -0.140 -6.773 1.00 94.44 72 ALA A C 1
ATOM 563 O O . ALA A 1 72 ? 6.356 0.943 -6.822 1.00 94.44 72 ALA A O 1
ATOM 564 N N . ASP A 1 73 ? 8.244 -0.232 -7.008 1.00 90.56 73 ASP A N 1
ATOM 565 C CA . ASP A 1 73 ? 9.049 0.908 -7.419 1.00 90.56 73 ASP A CA 1
ATOM 566 C C . ASP A 1 73 ? 8.895 1.199 -8.928 1.00 90.56 73 ASP A C 1
ATOM 568 O O . ASP A 1 73 ? 9.196 2.309 -9.371 1.00 90.56 73 ASP A O 1
ATOM 572 N N . SER A 1 74 ? 8.435 0.237 -9.733 1.00 92.50 74 SER A N 1
ATOM 573 C CA . SER A 1 74 ? 8.265 0.382 -11.183 1.00 92.50 74 SER A CA 1
ATOM 574 C C . SER A 1 74 ? 7.102 -0.449 -11.733 1.00 92.50 74 SER A C 1
ATOM 576 O O . SER A 1 74 ? 6.624 -1.389 -11.093 1.00 92.50 74 SER A O 1
ATOM 578 N N . ALA A 1 75 ? 6.663 -0.109 -12.949 1.00 94.12 75 ALA A N 1
ATOM 579 C CA . ALA A 1 75 ? 5.674 -0.893 -13.683 1.00 94.12 75 ALA A CA 1
ATOM 580 C C . ALA A 1 75 ? 6.171 -2.321 -13.968 1.00 94.12 75 ALA A C 1
ATOM 582 O O . ALA A 1 75 ? 5.413 -3.277 -13.795 1.00 94.12 75 ALA A O 1
ATOM 583 N N . ASP A 1 76 ? 7.450 -2.461 -14.326 1.00 94.31 76 ASP A N 1
ATOM 584 C CA . ASP A 1 76 ? 8.077 -3.750 -14.631 1.00 94.31 76 ASP A CA 1
ATOM 585 C C . ASP A 1 76 ? 8.110 -4.660 -13.401 1.00 94.31 76 ASP A C 1
ATOM 587 O O . ASP A 1 76 ? 7.756 -5.831 -13.500 1.00 94.31 76 ASP A O 1
ATOM 591 N N . ASN A 1 77 ? 8.417 -4.121 -12.216 1.00 94.00 77 ASN A N 1
ATOM 592 C CA . ASN A 1 77 ? 8.395 -4.908 -10.980 1.00 94.00 77 ASN A CA 1
ATOM 593 C C . ASN A 1 77 ? 6.975 -5.334 -10.578 1.00 94.00 77 ASN A C 1
ATOM 595 O O . ASN A 1 77 ? 6.792 -6.445 -10.079 1.00 94.00 77 ASN A O 1
ATOM 599 N N . CYS A 1 78 ? 5.948 -4.519 -10.849 1.00 94.81 78 CYS A N 1
ATOM 600 C CA . CYS A 1 78 ? 4.564 -4.990 -10.734 1.00 94.81 78 CYS A CA 1
ATOM 601 C C . CYS A 1 78 ? 4.280 -6.146 -11.706 1.00 94.81 78 CYS A C 1
ATOM 603 O O . CYS A 1 78 ? 3.714 -7.159 -11.295 1.00 94.81 78 CYS A O 1
ATOM 605 N N . ALA A 1 79 ? 4.680 -6.021 -12.975 1.00 94.88 79 ALA A N 1
ATOM 606 C CA . ALA A 1 79 ? 4.472 -7.063 -13.978 1.00 94.88 79 ALA A CA 1
ATOM 607 C C . ALA A 1 79 ? 5.205 -8.371 -13.618 1.00 94.88 79 ALA A C 1
ATOM 609 O O . ALA A 1 79 ? 4.609 -9.445 -13.706 1.00 94.88 79 ALA A O 1
ATOM 610 N N . GLY A 1 80 ? 6.448 -8.281 -13.135 1.00 94.88 80 GLY A N 1
ATOM 611 C CA . GLY A 1 80 ? 7.236 -9.416 -12.648 1.00 94.88 80 GLY A CA 1
ATOM 612 C C . GLY A 1 80 ? 6.562 -10.125 -11.474 1.00 94.88 80 GLY A C 1
ATOM 613 O O . GLY A 1 80 ? 6.353 -11.339 -11.515 1.00 94.88 80 GLY A O 1
ATOM 614 N N . MET A 1 81 ? 6.091 -9.375 -10.471 1.00 95.75 81 MET A N 1
ATOM 615 C CA . MET A 1 81 ? 5.320 -9.953 -9.362 1.00 95.75 81 MET A CA 1
ATOM 616 C C . MET A 1 81 ? 4.021 -10.622 -9.832 1.00 95.75 81 MET A C 1
ATOM 618 O O . MET A 1 81 ? 3.686 -11.708 -9.359 1.00 95.75 81 MET A O 1
ATOM 622 N N . HIS A 1 82 ? 3.294 -10.021 -10.779 1.00 95.44 82 HIS A N 1
ATOM 623 C CA . HIS A 1 82 ? 2.112 -10.649 -11.374 1.00 95.44 82 HIS A CA 1
ATOM 624 C C . HIS A 1 82 ? 2.452 -11.966 -12.081 1.00 95.44 82 HIS A C 1
ATOM 626 O O . HIS A 1 82 ? 1.744 -12.953 -11.884 1.00 95.44 82 HIS A O 1
ATOM 632 N N . ALA A 1 83 ? 3.540 -12.003 -12.854 1.00 95.31 83 ALA A N 1
ATOM 633 C CA . ALA A 1 83 ? 3.989 -13.206 -13.547 1.00 95.31 83 ALA A CA 1
ATOM 634 C C . ALA A 1 83 ? 4.354 -14.330 -12.563 1.00 95.31 83 ALA A C 1
ATOM 636 O O . ALA A 1 83 ? 3.939 -15.474 -12.750 1.00 95.31 83 ALA A O 1
ATOM 637 N N . GLN A 1 84 ? 5.057 -14.007 -11.474 1.00 95.25 84 GLN A N 1
ATOM 638 C CA . GLN A 1 84 ? 5.385 -14.981 -10.429 1.00 95.25 84 GLN A CA 1
ATOM 639 C C . GLN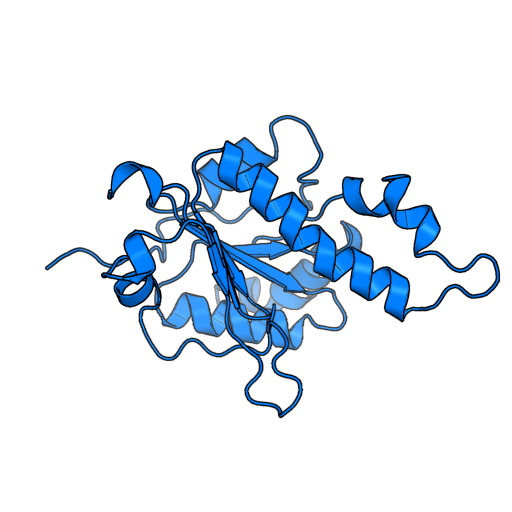 A 1 84 ? 4.136 -15.480 -9.676 1.00 95.25 84 GLN A C 1
ATOM 641 O O . GLN A 1 84 ? 4.051 -16.658 -9.321 1.00 95.25 84 GLN A O 1
ATOM 646 N N . TRP A 1 85 ? 3.139 -14.612 -9.463 1.00 95.31 85 TRP A N 1
ATOM 647 C CA . TRP A 1 85 ? 1.871 -14.965 -8.813 1.00 95.31 85 TRP A CA 1
ATOM 648 C C . TRP A 1 85 ? 0.910 -15.751 -9.717 1.00 95.31 85 TRP A C 1
ATOM 650 O O . TRP A 1 85 ? -0.038 -16.362 -9.225 1.00 95.31 85 TRP A O 1
ATOM 660 N N . GLU A 1 86 ? 1.138 -15.795 -11.030 1.00 94.69 86 GLU A N 1
ATOM 661 C CA . GLU A 1 86 ? 0.213 -16.423 -11.983 1.00 94.69 86 GLU A CA 1
ATOM 662 C C . GLU A 1 86 ? -0.054 -17.901 -11.676 1.00 94.69 86 GLU A C 1
ATOM 664 O O . GLU A 1 86 ? -1.165 -18.401 -11.874 1.00 94.69 86 GLU A O 1
ATOM 669 N N . LYS A 1 87 ? 0.937 -18.610 -11.125 1.00 92.94 87 LYS A N 1
ATOM 670 C CA . LYS A 1 87 ? 0.757 -19.997 -10.683 1.00 92.94 87 LYS A CA 1
ATOM 671 C C . LYS A 1 87 ? -0.256 -20.106 -9.540 1.00 92.94 87 LYS A C 1
ATOM 673 O O . LYS A 1 87 ? -1.036 -21.053 -9.515 1.00 92.94 87 LYS A O 1
ATOM 678 N N . MET A 1 88 ? -0.293 -19.131 -8.631 1.00 93.44 88 MET A N 1
ATOM 679 C CA . MET A 1 88 ? -1.292 -19.075 -7.558 1.00 93.44 88 MET A CA 1
ATOM 680 C C . MET A 1 88 ? -2.701 -18.905 -8.128 1.00 93.44 88 MET A C 1
ATOM 682 O O . MET A 1 88 ? -3.623 -19.610 -7.723 1.00 93.44 88 MET A O 1
ATOM 686 N N . VAL A 1 89 ? -2.856 -18.037 -9.127 1.00 93.75 89 VAL A N 1
ATOM 687 C CA . VAL A 1 89 ? -4.145 -17.815 -9.799 1.00 93.75 89 VAL A CA 1
ATOM 688 C C . VAL A 1 89 ? -4.595 -19.069 -10.550 1.00 93.75 89 VAL A C 1
ATOM 690 O O . VAL A 1 89 ? -5.679 -19.589 -10.306 1.00 93.75 89 VAL A O 1
ATOM 693 N N . SER A 1 90 ? -3.747 -19.586 -11.437 1.00 95.56 90 SER A N 1
ATOM 694 C CA . SER A 1 90 ? -4.098 -20.682 -12.349 1.00 95.56 90 SER A CA 1
ATOM 695 C C . SER A 1 90 ? -4.200 -22.050 -11.673 1.00 95.56 90 SER A C 1
ATOM 697 O O . SER A 1 90 ? -5.025 -22.863 -12.077 1.00 95.56 90 SER A O 1
ATOM 699 N N . SER A 1 91 ? -3.374 -22.323 -10.656 1.00 95.38 91 SER A N 1
ATOM 700 C CA . SER A 1 91 ? -3.308 -23.645 -10.010 1.00 95.38 91 SER A CA 1
ATOM 701 C C . SER A 1 91 ? -4.078 -23.720 -8.694 1.00 95.38 91 SER A C 1
ATOM 703 O O . SER A 1 91 ? -4.495 -24.805 -8.300 1.00 95.38 91 SER A O 1
ATOM 705 N N . TYR A 1 92 ? -4.265 -22.589 -8.007 1.00 92.19 92 TYR A N 1
ATOM 706 C CA . TYR A 1 92 ? -4.881 -22.546 -6.675 1.00 92.19 92 TYR A CA 1
ATOM 707 C C . TYR A 1 92 ? -6.126 -21.655 -6.610 1.00 92.19 92 TYR A C 1
ATOM 709 O O . TYR A 1 92 ? -6.701 -21.504 -5.538 1.00 92.19 92 TYR A O 1
ATOM 717 N N . SER A 1 93 ? -6.577 -21.105 -7.746 1.00 89.94 93 SER A N 1
ATOM 718 C CA . SER A 1 93 ? -7.745 -20.211 -7.825 1.00 89.94 93 SER A CA 1
ATOM 719 C C . SER A 1 93 ? -7.640 -18.986 -6.907 1.00 89.94 93 SER A C 1
ATOM 721 O O . SER A 1 93 ? -8.649 -18.446 -6.456 1.00 89.94 93 SER A O 1
ATOM 723 N N . GLU A 1 94 ? -6.417 -18.536 -6.619 1.00 90.75 94 GLU A N 1
ATOM 724 C CA . GLU A 1 94 ? -6.192 -17.314 -5.853 1.00 90.75 94 GLU A CA 1
ATOM 725 C C . GLU A 1 94 ? -6.577 -16.082 -6.675 1.00 90.75 94 GLU A C 1
ATOM 727 O O . GLU A 1 94 ? -6.342 -16.011 -7.883 1.00 90.75 94 GLU A O 1
ATOM 732 N N . ALA A 1 95 ? -7.106 -15.051 -6.014 1.00 91.38 95 ALA A N 1
ATOM 733 C CA . ALA A 1 95 ? -7.354 -13.782 -6.687 1.00 91.38 95 ALA A CA 1
ATOM 734 C C . ALA A 1 95 ? -6.022 -13.125 -7.126 1.00 91.38 95 ALA A C 1
ATOM 736 O O . ALA A 1 95 ? -5.021 -13.223 -6.394 1.00 91.38 95 ALA A O 1
ATOM 737 N N . PRO A 1 96 ? -5.992 -12.415 -8.273 1.00 93.62 96 PRO A N 1
ATOM 738 C CA . PRO A 1 96 ? -4.828 -11.651 -8.719 1.00 93.62 96 PRO A CA 1
ATOM 739 C C . PRO A 1 96 ? -4.315 -10.655 -7.672 1.00 93.62 96 PRO A C 1
ATOM 741 O O . PRO A 1 96 ? -5.052 -10.222 -6.780 1.00 93.62 96 PRO A O 1
ATOM 744 N N . LEU A 1 97 ? -3.044 -10.269 -7.800 1.00 95.31 97 LEU A N 1
ATOM 745 C CA . LEU A 1 97 ? -2.473 -9.205 -6.980 1.00 95.31 97 LEU A CA 1
ATOM 746 C C . LEU A 1 97 ? -3.084 -7.841 -7.324 1.00 95.31 97 LEU A C 1
ATOM 748 O O . LEU A 1 97 ? -3.610 -7.636 -8.412 1.00 95.31 97 LEU A O 1
ATOM 752 N N . SER A 1 98 ? -3.006 -6.897 -6.390 1.00 96.12 98 SER A N 1
ATOM 753 C CA . SER A 1 98 ? -3.250 -5.479 -6.661 1.00 96.12 98 SER A CA 1
ATOM 754 C C . SER A 1 98 ? -1.945 -4.723 -6.471 1.00 96.12 98 SER A C 1
A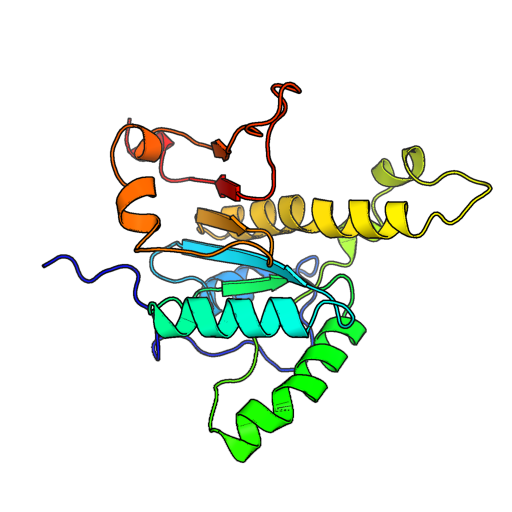TOM 756 O O . SER A 1 98 ? -1.528 -4.498 -5.334 1.00 96.12 98 SER A O 1
ATOM 758 N N . CYS A 1 99 ? -1.302 -4.375 -7.584 1.00 96.06 99 CYS A N 1
ATOM 759 C CA . CYS A 1 99 ? -0.019 -3.684 -7.616 1.00 96.06 99 CYS A CA 1
ATOM 760 C C . CYS A 1 99 ? -0.139 -2.340 -8.336 1.00 96.06 99 CYS A C 1
ATOM 762 O O . CYS A 1 99 ? -0.834 -2.213 -9.344 1.00 96.06 99 CYS A O 1
ATOM 764 N N . ALA A 1 100 ? 0.540 -1.332 -7.808 1.00 96.12 100 ALA A N 1
ATOM 765 C CA . ALA A 1 100 ? 0.701 -0.032 -8.438 1.00 96.12 100 ALA A CA 1
ATOM 766 C C . ALA A 1 100 ? 2.119 0.489 -8.182 1.00 96.12 100 ALA A C 1
ATOM 768 O O . ALA A 1 100 ? 2.837 -0.039 -7.334 1.00 96.12 100 ALA A O 1
ATOM 769 N N . TYR A 1 101 ? 2.511 1.537 -8.897 1.00 95.31 101 TYR A N 1
ATOM 770 C CA . TYR A 1 101 ? 3.776 2.238 -8.681 1.00 95.31 101 TYR A CA 1
ATOM 771 C C . TYR A 1 101 ? 3.541 3.751 -8.668 1.00 95.31 101 TYR A C 1
ATOM 773 O O . TYR A 1 101 ? 2.428 4.224 -8.904 1.00 95.31 101 TYR A O 1
ATOM 781 N N . SER A 1 102 ? 4.581 4.538 -8.394 1.00 94.00 102 SER A N 1
ATOM 782 C CA . SER A 1 102 ? 4.523 5.984 -8.606 1.00 94.00 102 SER A CA 1
ATOM 783 C C . SER A 1 102 ? 5.771 6.487 -9.313 1.00 94.00 102 SER A C 1
ATOM 785 O O . SER A 1 102 ? 6.884 6.302 -8.824 1.00 94.00 102 SER A O 1
ATOM 787 N N . SER A 1 103 ? 5.587 7.173 -10.441 1.00 90.69 103 SER A N 1
ATOM 788 C CA . SER A 1 103 ? 6.692 7.821 -11.162 1.00 90.69 103 SER A CA 1
ATOM 789 C C . SER A 1 103 ? 7.216 9.079 -10.459 1.00 90.69 103 SER A C 1
ATOM 791 O O . SER A 1 103 ? 8.381 9.439 -10.620 1.00 90.69 103 SER A O 1
ATOM 793 N N . TYR A 1 104 ? 6.381 9.740 -9.649 1.00 87.56 104 TYR A N 1
ATOM 794 C CA . TYR A 1 104 ? 6.667 11.083 -9.143 1.00 87.56 104 TYR A CA 1
ATOM 795 C C . TYR A 1 104 ? 7.873 11.172 -8.197 1.00 87.56 104 TYR A C 1
ATOM 797 O O . TYR A 1 104 ? 8.720 12.032 -8.437 1.00 87.56 104 TYR A O 1
ATOM 805 N N . PRO A 1 105 ? 8.024 10.340 -7.141 1.00 81.88 105 PRO A N 1
ATOM 806 C CA . PRO A 1 105 ? 9.144 10.508 -6.216 1.00 81.88 105 PRO A CA 1
ATOM 807 C C . PRO A 1 105 ? 10.489 10.370 -6.917 1.00 81.88 105 PRO A C 1
ATOM 809 O O . PRO A 1 105 ? 11.374 11.174 -6.675 1.00 81.88 105 PRO A O 1
ATOM 812 N N . LYS A 1 106 ? 10.616 9.443 -7.871 1.00 77.06 106 LYS A N 1
ATOM 813 C CA . LYS A 1 1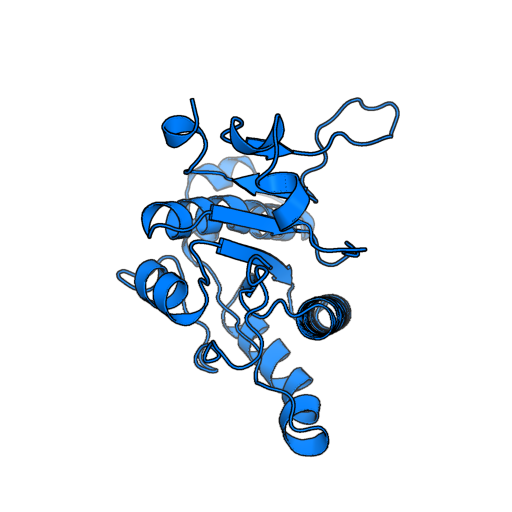06 ? 11.847 9.260 -8.656 1.00 77.06 106 LYS A CA 1
ATOM 814 C C . LYS A 1 106 ? 12.205 10.477 -9.525 1.00 77.06 106 LYS A C 1
ATOM 816 O O . LYS A 1 106 ? 13.360 10.628 -9.902 1.00 77.06 106 LYS A O 1
ATOM 821 N N . GLN A 1 107 ? 11.236 11.339 -9.836 1.00 78.56 107 GLN A N 1
ATOM 822 C CA . GLN A 1 107 ? 11.406 12.507 -10.709 1.00 78.56 107 GLN A CA 1
ATOM 823 C C . GLN A 1 107 ? 11.435 13.841 -9.945 1.00 78.56 107 GLN A C 1
ATOM 825 O O . GLN A 1 107 ? 11.668 14.890 -10.544 1.00 78.56 107 GLN A O 1
ATOM 830 N N . HIS A 1 108 ? 11.192 13.841 -8.631 1.00 81.75 108 HIS A N 1
ATOM 831 C CA . HIS A 1 108 ? 11.112 15.077 -7.860 1.00 81.75 108 HIS A CA 1
ATOM 832 C C . HIS A 1 108 ? 12.507 15.627 -7.522 1.00 81.75 108 HIS A C 1
ATOM 834 O O . HIS A 1 108 ? 13.314 14.957 -6.878 1.00 81.75 108 HIS A O 1
ATOM 840 N N . SER A 1 109 ? 12.770 16.888 -7.884 1.00 81.62 109 SER A N 1
ATOM 841 C CA . SER A 1 109 ? 14.083 17.541 -7.724 1.00 81.62 109 SER A CA 1
ATOM 842 C C . SER A 1 109 ? 14.593 17.573 -6.280 1.00 81.62 109 SER A C 1
ATOM 844 O O . SER A 1 109 ? 15.798 17.544 -6.051 1.00 81.62 109 SER A O 1
ATOM 846 N N . GLY A 1 110 ? 13.694 17.550 -5.292 1.00 78.44 110 GLY A N 1
ATOM 847 C CA . GLY A 1 110 ? 14.050 17.452 -3.872 1.00 78.44 110 GLY A CA 1
ATOM 848 C C . GLY A 1 110 ? 14.806 16.171 -3.485 1.00 78.44 110 GLY A C 1
ATOM 849 O O . GLY A 1 110 ? 15.388 16.129 -2.403 1.00 78.44 110 GLY A O 1
ATOM 850 N N . TRP A 1 111 ? 14.839 15.147 -4.346 1.00 74.94 111 TRP A N 1
ATOM 851 C CA . TRP A 1 111 ? 15.669 13.954 -4.144 1.00 74.94 111 TRP A CA 1
ATOM 852 C C . TRP A 1 111 ? 17.105 14.110 -4.637 1.00 74.94 111 TRP A C 1
ATOM 854 O O . TRP A 1 111 ? 17.964 13.341 -4.213 1.00 74.94 111 TRP A O 1
ATOM 864 N N . ALA A 1 112 ? 17.397 15.135 -5.444 1.00 71.56 112 ALA A N 1
ATOM 865 C CA . ALA A 1 112 ? 18.739 15.373 -5.972 1.00 71.56 112 ALA A CA 1
ATOM 866 C C . ALA A 1 112 ? 19.789 15.587 -4.861 1.00 71.56 112 ALA A C 1
ATOM 868 O O . ALA A 1 112 ? 20.956 15.245 -5.026 1.00 71.56 112 ALA A O 1
ATOM 869 N N . GLN A 1 113 ? 19.378 16.100 -3.694 1.00 71.06 113 GLN A N 1
ATOM 870 C CA . GLN A 1 113 ? 20.258 16.245 -2.523 1.00 71.06 113 GLN A CA 1
ATOM 871 C C . GLN A 1 113 ? 20.687 14.897 -1.911 1.00 71.06 113 GLN A C 1
ATOM 873 O O . GLN A 1 113 ? 21.681 14.824 -1.194 1.00 71.06 113 GLN A O 1
ATOM 878 N N . TRP A 1 114 ? 19.929 13.834 -2.184 1.00 64.81 114 TRP A N 1
ATOM 879 C CA . TRP A 1 114 ? 20.160 12.487 -1.672 1.00 64.81 114 TRP A CA 1
ATOM 880 C C . TRP A 1 114 ? 20.852 11.590 -2.716 1.00 64.81 114 TRP A C 1
ATOM 882 O O . TRP A 1 114 ? 21.452 10.584 -2.341 1.00 64.81 114 TRP A O 1
ATOM 892 N N . THR A 1 115 ? 20.838 11.963 -4.005 1.00 60.31 115 THR A N 1
ATOM 893 C CA . THR A 1 115 ? 21.680 11.349 -5.045 1.00 60.31 115 THR A CA 1
ATOM 894 C C . THR A 1 115 ? 23.120 11.846 -4.906 1.00 60.31 115 THR A C 1
ATOM 896 O O . THR A 1 115 ? 23.420 12.997 -5.223 1.00 60.31 115 THR A O 1
ATOM 899 N N . ARG A 1 116 ? 24.056 10.996 -4.466 1.00 55.56 116 ARG A N 1
ATOM 900 C CA . ARG A 1 116 ? 25.487 11.335 -4.544 1.00 55.56 116 ARG A CA 1
ATOM 901 C C . ARG A 1 116 ? 25.933 11.312 -6.007 1.00 55.56 116 ARG A C 1
ATOM 903 O O . ARG A 1 116 ? 25.840 10.277 -6.657 1.00 55.56 116 ARG A O 1
ATOM 910 N N . ALA A 1 117 ? 26.481 12.429 -6.491 1.00 56.91 117 ALA A N 1
ATOM 911 C CA . ALA A 1 117 ? 26.885 12.626 -7.888 1.00 56.91 117 ALA A CA 1
ATOM 912 C C . ALA A 1 117 ? 27.850 11.557 -8.451 1.00 56.91 117 ALA A C 1
ATOM 914 O O . ALA A 1 117 ? 27.869 11.345 -9.657 1.00 56.91 117 ALA A O 1
ATOM 915 N N . ASN A 1 118 ? 28.613 10.859 -7.598 1.00 53.19 118 ASN A N 1
ATOM 916 C CA . ASN A 1 118 ? 29.690 9.959 -8.032 1.00 53.19 118 ASN A CA 1
ATOM 917 C C . ASN A 1 118 ? 29.496 8.479 -7.659 1.00 53.19 118 ASN A C 1
ATOM 919 O O . ASN A 1 118 ? 30.376 7.674 -7.942 1.00 53.19 118 ASN A O 1
ATOM 923 N N . HIS A 1 119 ? 28.369 8.096 -7.048 1.00 51.28 119 HIS A N 1
ATOM 924 C CA . HIS A 1 119 ? 28.069 6.689 -6.765 1.00 51.28 119 HIS A CA 1
ATOM 925 C C . HIS A 1 119 ? 26.558 6.447 -6.835 1.00 51.28 119 HIS A C 1
ATOM 927 O O . HIS A 1 119 ? 25.844 6.922 -5.947 1.00 51.28 119 HIS A O 1
ATOM 933 N N . PRO A 1 120 ? 26.050 5.696 -7.833 1.00 54.06 120 PRO A N 1
ATOM 934 C CA . PRO A 1 120 ? 24.695 5.168 -7.784 1.00 54.06 120 PRO A CA 1
ATOM 935 C C . PRO A 1 120 ? 24.643 4.113 -6.676 1.00 54.06 120 PRO A C 1
ATOM 937 O O . PRO A 1 120 ? 24.839 2.921 -6.902 1.00 54.06 120 PRO A O 1
ATOM 940 N N . ASP A 1 121 ? 24.455 4.567 -5.442 1.00 60.34 121 ASP A N 1
ATOM 941 C CA . ASP A 1 121 ? 24.242 3.681 -4.314 1.00 60.34 121 ASP A CA 1
ATOM 942 C C . ASP A 1 121 ? 22.876 3.015 -4.497 1.00 60.34 121 ASP A C 1
ATOM 944 O O . ASP A 1 121 ? 21.843 3.687 -4.546 1.00 60.34 121 ASP A O 1
ATOM 948 N N . LYS A 1 122 ? 22.859 1.685 -4.622 1.00 62.91 122 LYS A N 1
ATOM 949 C CA . LYS A 1 122 ? 21.615 0.909 -4.704 1.00 62.91 122 LYS A CA 1
ATOM 950 C C . LYS A 1 122 ? 20.704 1.206 -3.507 1.00 62.91 122 LYS A C 1
ATOM 952 O O . LYS A 1 122 ? 19.488 1.232 -3.674 1.00 62.91 122 LYS A O 1
ATOM 957 N N . MET A 1 123 ? 21.276 1.533 -2.344 1.00 65.62 123 MET A N 1
ATOM 958 C CA . MET A 1 123 ? 20.516 1.940 -1.161 1.00 65.62 123 MET A CA 1
ATOM 959 C C . MET A 1 123 ? 19.738 3.237 -1.376 1.00 65.62 123 MET A C 1
ATOM 961 O O . MET A 1 123 ? 18.638 3.381 -0.855 1.00 65.62 123 MET A O 1
ATOM 965 N N . HIS A 1 124 ? 20.243 4.170 -2.183 1.00 69.44 124 HIS A N 1
ATOM 966 C CA . HIS A 1 124 ? 19.541 5.420 -2.461 1.00 69.44 124 HIS A CA 1
ATOM 967 C C . HIS A 1 124 ? 18.208 5.185 -3.189 1.00 69.44 124 HIS A C 1
ATOM 969 O O . HIS A 1 124 ? 17.182 5.754 -2.812 1.00 69.44 124 HIS A O 1
ATOM 975 N N . GLN A 1 125 ? 18.202 4.294 -4.185 1.00 76.12 125 GLN A N 1
ATOM 976 C CA . GLN A 1 125 ? 16.975 3.918 -4.894 1.00 76.12 125 GLN A CA 1
ATOM 977 C C . GLN A 1 125 ? 15.984 3.202 -3.969 1.00 76.12 125 GLN A C 1
ATOM 979 O O . GLN A 1 125 ? 14.782 3.454 -4.043 1.00 76.12 125 GLN A O 1
ATOM 984 N N . VAL A 1 126 ? 16.490 2.384 -3.042 1.00 80.19 126 VAL A N 1
ATOM 985 C CA . VAL A 1 126 ? 15.679 1.735 -2.004 1.00 80.19 126 VAL A CA 1
ATOM 986 C C . VAL A 1 126 ? 15.053 2.767 -1.057 1.00 80.19 126 VAL A C 1
ATOM 988 O O . VAL A 1 126 ? 13.862 2.685 -0.777 1.00 80.19 126 VAL A O 1
ATOM 991 N N . TYR A 1 127 ? 15.788 3.798 -0.628 1.00 80.62 127 TYR A N 1
ATOM 992 C CA . TYR A 1 127 ? 15.223 4.860 0.212 1.00 80.62 127 TYR A CA 1
ATOM 993 C C . TYR A 1 127 ? 14.156 5.690 -0.509 1.00 80.62 127 TYR A C 1
ATOM 995 O O . TYR A 1 127 ? 13.128 5.999 0.094 1.00 80.62 127 TYR A O 1
ATOM 1003 N N . ILE A 1 128 ? 14.349 6.020 -1.794 1.00 83.62 128 ILE A N 1
ATOM 1004 C CA . ILE A 1 128 ? 13.301 6.674 -2.600 1.00 83.62 128 ILE A CA 1
ATOM 1005 C C . ILE A 1 128 ? 12.070 5.772 -2.688 1.00 83.62 128 ILE A C 1
ATOM 1007 O O . ILE A 1 128 ? 10.938 6.243 -2.546 1.00 83.62 128 ILE A O 1
ATOM 1011 N N . PHE A 1 129 ? 12.275 4.475 -2.906 1.00 86.94 129 PHE A N 1
ATOM 1012 C CA . PHE A 1 129 ? 11.186 3.514 -2.969 1.00 86.94 129 PHE A CA 1
ATOM 1013 C C . PHE A 1 129 ? 10.415 3.441 -1.645 1.00 86.94 129 PHE A C 1
ATOM 1015 O O . PHE A 1 129 ? 9.201 3.645 -1.630 1.00 86.94 129 PHE A O 1
ATOM 1022 N N . TRP A 1 130 ? 11.100 3.277 -0.515 1.00 88.31 130 TRP A N 1
ATOM 1023 C CA . TRP A 1 130 ? 10.458 3.279 0.800 1.00 88.31 130 TRP A CA 1
ATOM 1024 C C . TRP A 1 130 ? 9.769 4.606 1.112 1.00 88.31 130 TRP A C 1
ATOM 1026 O O . TRP A 1 130 ? 8.689 4.610 1.692 1.00 88.31 130 TRP A O 1
ATOM 1036 N N . ALA A 1 131 ? 10.330 5.742 0.696 1.00 87.19 131 ALA A N 1
ATOM 1037 C CA . ALA A 1 131 ? 9.698 7.044 0.884 1.00 87.19 131 ALA A CA 1
ATOM 1038 C C . ALA A 1 131 ? 8.495 7.279 -0.045 1.00 87.19 131 ALA A C 1
ATOM 1040 O O . ALA A 1 131 ? 7.602 8.064 0.284 1.00 87.19 131 ALA A O 1
ATOM 1041 N N . THR A 1 132 ? 8.421 6.579 -1.182 1.00 89.44 132 THR A N 1
ATOM 1042 C CA . THR A 1 132 ? 7.287 6.654 -2.117 1.00 89.44 132 THR A CA 1
ATOM 1043 C C . THR A 1 132 ? 5.975 6.284 -1.429 1.00 89.44 132 THR A C 1
ATOM 1045 O O . THR A 1 132 ? 4.942 6.883 -1.737 1.00 89.44 132 THR A O 1
ATOM 1048 N N . ARG A 1 133 ? 6.002 5.393 -0.427 1.00 92.00 133 ARG A N 1
ATOM 1049 C CA . ARG A 1 133 ? 4.803 5.030 0.344 1.00 92.00 133 ARG A CA 1
ATOM 1050 C C . ARG A 1 133 ? 4.181 6.215 1.082 1.00 92.00 133 ARG A C 1
ATOM 1052 O O . ARG A 1 133 ? 2.960 6.275 1.180 1.00 92.00 133 ARG A O 1
ATOM 1059 N N . TRP A 1 134 ? 4.966 7.206 1.516 1.00 92.50 134 TRP A N 1
ATOM 1060 C CA . TRP A 1 134 ? 4.443 8.420 2.163 1.00 92.50 134 TRP A CA 1
ATOM 1061 C C . TRP A 1 134 ? 3.706 9.312 1.185 1.00 92.50 134 TRP A C 1
ATOM 1063 O O . TRP A 1 134 ? 2.624 9.819 1.482 1.00 92.50 134 TRP A O 1
ATOM 1073 N N . TRP A 1 135 ? 4.266 9.458 -0.014 1.00 92.25 135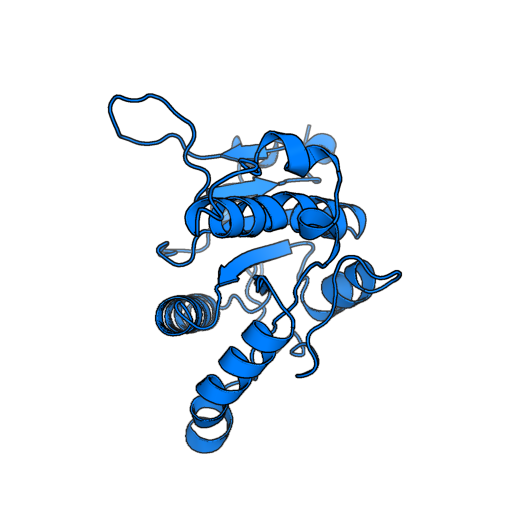 TRP A N 1
ATOM 1074 C CA . TRP A 1 135 ? 3.589 10.185 -1.068 1.00 92.25 135 TRP A CA 1
ATOM 1075 C C . TRP A 1 135 ? 2.282 9.480 -1.454 1.00 92.25 135 TRP A C 1
ATOM 1077 O O . TRP A 1 135 ? 1.198 10.060 -1.405 1.00 92.25 135 TRP A O 1
ATOM 1087 N N . VAL A 1 136 ? 2.348 8.191 -1.765 1.00 95.81 136 VAL A N 1
ATOM 1088 C CA . VAL A 1 136 ? 1.159 7.421 -2.145 1.00 95.81 136 VAL A CA 1
ATOM 1089 C C . VAL A 1 136 ? 0.099 7.442 -1.038 1.00 95.81 136 VAL A C 1
ATOM 1091 O O . VAL A 1 136 ? -1.077 7.645 -1.340 1.00 95.81 136 VAL A O 1
ATOM 1094 N N . SER A 1 137 ? 0.502 7.356 0.234 1.00 96.88 137 SER A N 1
ATOM 1095 C CA . SER A 1 137 ? -0.406 7.521 1.377 1.00 96.88 137 SER A CA 1
ATOM 1096 C C . SER A 1 137 ? -1.129 8.866 1.324 1.00 96.88 137 SER A C 1
ATOM 1098 O O . SER A 1 137 ? -2.356 8.899 1.350 1.00 96.88 137 SER A O 1
ATOM 1100 N N . LEU A 1 138 ? -0.408 9.978 1.145 1.00 95.56 138 LEU A N 1
ATOM 1101 C CA . LEU A 1 138 ? -1.017 11.307 1.030 1.00 95.56 138 LEU A CA 1
ATOM 1102 C C . LEU A 1 138 ? -1.986 11.411 -0.161 1.00 95.56 138 LEU A C 1
ATOM 1104 O O . LEU A 1 138 ? -3.052 12.016 -0.020 1.00 95.56 138 LEU A O 1
ATOM 1108 N N . LYS A 1 139 ? -1.651 10.840 -1.329 1.00 96.81 139 LYS A N 1
ATOM 1109 C CA . LYS A 1 139 ? -2.580 10.791 -2.474 1.00 96.81 139 LYS A CA 1
ATOM 1110 C C . LYS A 1 139 ? -3.883 10.104 -2.091 1.00 96.81 139 LYS A C 1
ATOM 1112 O O . LYS A 1 139 ? -4.943 10.679 -2.290 1.00 96.81 139 LYS A O 1
ATOM 1117 N N . LEU A 1 140 ? -3.799 8.905 -1.531 1.00 97.62 140 LEU A N 1
ATOM 1118 C CA . LEU A 1 140 ? -4.968 8.086 -1.215 1.00 97.62 140 LEU A CA 1
ATOM 1119 C C . LEU A 1 140 ? -5.775 8.660 -0.041 1.00 97.62 140 LEU A C 1
ATOM 1121 O O . LEU A 1 140 ? -7.001 8.569 -0.028 1.00 97.62 140 LEU A O 1
ATOM 1125 N N . MET A 1 141 ? -5.119 9.347 0.897 1.00 96.94 141 MET A N 1
ATOM 1126 C CA . MET A 1 141 ? -5.803 10.080 1.962 1.00 96.94 141 MET A CA 1
ATOM 1127 C C . MET A 1 141 ? -6.689 11.209 1.443 1.00 96.94 141 MET A C 1
ATOM 1129 O O . MET A 1 141 ? -7.784 11.421 1.975 1.00 96.94 141 MET A O 1
ATOM 1133 N N . ARG A 1 142 ? -6.234 11.920 0.401 1.00 96.25 142 ARG A N 1
ATOM 1134 C CA . ARG A 1 142 ? -7.022 12.968 -0.268 1.00 96.25 142 ARG A CA 1
ATOM 1135 C C . ARG A 1 142 ? -8.267 12.407 -0.955 1.00 96.25 142 ARG A C 1
ATOM 1137 O O . ARG A 1 142 ? -9.251 13.126 -1.068 1.00 96.25 142 ARG A O 1
ATOM 1144 N N . GLU A 1 143 ? -8.253 11.125 -1.309 1.00 97.50 143 GLU A N 1
ATOM 1145 C CA . GLU A 1 143 ? -9.392 10.403 -1.891 1.00 97.50 143 GLU A CA 1
ATOM 1146 C C . GLU A 1 143 ? -10.336 9.797 -0.842 1.00 97.50 143 GLU A C 1
ATOM 1148 O O . GLU A 1 143 ? -11.220 9.009 -1.170 1.00 97.50 143 GLU A O 1
ATOM 1153 N N . GLY A 1 144 ? -10.173 10.139 0.438 1.00 95.88 144 GLY A N 1
ATOM 1154 C CA . GLY A 1 144 ? -11.105 9.687 1.466 1.00 95.88 144 GLY A CA 1
ATOM 1155 C C . GLY A 1 144 ? -10.722 8.370 2.147 1.00 95.88 144 GLY A C 1
ATOM 1156 O O . GLY A 1 144 ? -11.561 7.799 2.844 1.00 95.88 144 GLY A O 1
ATOM 1157 N N . LEU A 1 145 ? -9.460 7.933 2.079 1.00 97.31 145 LEU A N 1
ATOM 1158 C CA . LEU A 1 145 ? -8.970 6.773 2.837 1.00 97.31 145 LEU A CA 1
ATOM 1159 C C . LEU A 1 145 ? -8.132 7.140 4.072 1.00 97.31 145 LEU A C 1
ATOM 1161 O O . LEU A 1 145 ? -7.446 8.155 4.091 1.00 97.31 145 LEU A O 1
ATOM 1165 N N . ASN A 1 146 ? -8.225 6.341 5.120 1.00 97.75 146 ASN A N 1
ATOM 1166 C CA . ASN A 1 146 ? -7.201 6.173 6.137 1.00 97.75 146 ASN A CA 1
ATOM 1167 C C . ASN A 1 146 ? -6.216 5.118 5.616 1.00 97.75 146 ASN A C 1
ATOM 1169 O O . ASN A 1 146 ? -6.614 4.197 4.894 1.00 97.75 146 ASN A O 1
ATOM 1173 N N . ILE A 1 147 ? -4.931 5.275 5.931 1.00 98.19 147 ILE A N 1
ATOM 1174 C CA . ILE A 1 147 ? -3.877 4.437 5.350 1.00 98.19 147 ILE A CA 1
ATOM 1175 C C . ILE A 1 147 ? -3.076 3.774 6.456 1.00 98.19 147 ILE A C 1
ATOM 1177 O O . ILE A 1 147 ? -2.466 4.461 7.272 1.00 98.19 147 ILE A O 1
ATOM 1181 N N . LEU A 1 148 ? -3.034 2.444 6.443 1.00 97.25 148 LEU A N 1
ATOM 1182 C CA . LEU A 1 148 ? -2.122 1.654 7.261 1.00 97.25 148 LEU A CA 1
ATOM 1183 C C . LEU A 1 148 ? -0.920 1.241 6.407 1.00 97.25 148 LEU A C 1
ATOM 1185 O O . LEU A 1 148 ? -1.015 0.324 5.597 1.00 97.25 148 LEU A O 1
ATOM 1189 N N . SER A 1 149 ? 0.199 1.940 6.570 1.00 96.94 149 SER A N 1
ATOM 1190 C CA . SER A 1 149 ? 1.468 1.630 5.917 1.00 96.94 149 SER A CA 1
ATOM 1191 C C . SER A 1 149 ? 2.248 0.605 6.736 1.00 96.94 149 SER A C 1
ATOM 1193 O O . SER A 1 149 ? 2.558 0.865 7.901 1.00 96.94 149 SER A O 1
ATOM 1195 N N . LEU A 1 150 ? 2.586 -0.530 6.124 1.00 95.56 150 LEU A N 1
ATOM 1196 C CA . LEU A 1 150 ? 3.315 -1.629 6.760 1.00 95.56 150 LEU A CA 1
ATOM 1197 C C . LEU A 1 150 ? 4.537 -2.036 5.935 1.00 95.56 150 LEU A C 1
ATOM 1199 O O . LEU A 1 150 ? 4.498 -2.000 4.704 1.00 95.56 150 LEU A O 1
ATOM 1203 N N . ASP A 1 151 ? 5.601 -2.460 6.610 1.00 93.69 151 ASP A N 1
ATOM 1204 C CA . ASP A 1 151 ? 6.669 -3.228 5.969 1.00 93.69 151 ASP A CA 1
ATOM 1205 C C . ASP A 1 151 ? 6.228 -4.695 5.800 1.00 93.69 151 ASP A C 1
ATOM 1207 O O . ASP A 1 151 ? 5.390 -5.212 6.543 1.00 93.69 151 ASP A O 1
ATOM 1211 N N . VAL A 1 152 ? 6.753 -5.369 4.774 1.00 94.12 152 VAL A N 1
ATOM 1212 C CA . VAL A 1 152 ? 6.331 -6.736 4.398 1.00 94.12 152 VAL A CA 1
ATOM 1213 C C . VAL A 1 152 ? 6.870 -7.833 5.315 1.00 94.12 152 VAL A C 1
ATOM 1215 O O . VAL A 1 152 ? 6.420 -8.974 5.237 1.00 94.12 152 VAL A O 1
ATOM 1218 N N . ASP A 1 153 ? 7.820 -7.497 6.182 1.00 91.69 153 ASP A N 1
ATOM 1219 C CA . ASP A 1 153 ? 8.357 -8.359 7.235 1.00 91.69 153 ASP A CA 1
ATOM 1220 C C . ASP A 1 153 ? 7.534 -8.288 8.539 1.00 91.69 153 ASP A C 1
ATOM 1222 O O . ASP A 1 153 ? 7.843 -8.974 9.516 1.00 91.69 153 ASP A O 1
ATOM 1226 N N . ALA A 1 154 ? 6.437 -7.524 8.548 1.00 89.31 154 ALA A N 1
ATOM 1227 C CA . ALA A 1 154 ? 5.481 -7.499 9.643 1.00 89.31 154 ALA A CA 1
ATOM 1228 C C . ALA A 1 154 ? 4.543 -8.720 9.649 1.00 89.31 154 ALA A C 1
ATOM 1230 O O . ALA A 1 154 ? 4.195 -9.314 8.626 1.00 89.31 154 ALA A O 1
ATOM 1231 N N . VAL A 1 155 ? 4.035 -9.048 10.839 1.00 88.75 155 VAL A N 1
ATOM 1232 C CA . VAL A 1 155 ? 3.006 -10.075 11.043 1.00 88.75 155 VAL A CA 1
ATOM 1233 C C . VAL A 1 155 ? 1.842 -9.464 11.815 1.00 88.75 155 VAL A C 1
ATOM 1235 O O . VAL A 1 155 ? 1.997 -9.026 12.953 1.00 88.75 155 VAL A O 1
ATOM 1238 N N . LEU A 1 156 ? 0.643 -9.470 11.227 1.00 86.75 156 LEU A N 1
ATOM 1239 C CA . LEU A 1 156 ? -0.570 -9.084 11.952 1.00 86.75 156 LEU A CA 1
ATOM 1240 C C . LEU A 1 156 ? -1.042 -10.258 12.808 1.00 86.75 156 LEU A C 1
ATOM 1242 O O . LEU A 1 156 ? -1.367 -11.313 12.282 1.00 86.75 156 LEU A O 1
ATOM 1246 N N . LEU A 1 157 ? -1.114 -10.104 14.128 1.00 86.44 157 LEU A N 1
ATOM 1247 C CA . LEU A 1 157 ? -1.567 -11.183 15.024 1.00 86.44 157 LEU A CA 1
ATOM 1248 C C . LEU A 1 157 ? -3.074 -11.150 15.322 1.00 86.44 157 LEU A C 1
ATOM 1250 O O . LEU A 1 157 ? -3.608 -12.104 15.878 1.00 86.44 157 LEU A O 1
ATOM 1254 N N . GLY A 1 158 ? -3.777 -10.092 14.921 1.00 83.06 158 GLY A N 1
ATOM 1255 C CA . GLY A 1 158 ? -5.217 -9.941 15.125 1.00 83.06 158 GLY A CA 1
ATOM 1256 C C . GLY A 1 158 ? -5.793 -8.782 14.315 1.00 83.06 158 GLY A C 1
ATOM 1257 O O . GLY A 1 158 ? -5.103 -8.223 13.464 1.00 83.06 158 GLY A O 1
ATOM 1258 N N . ASP A 1 159 ? -7.048 -8.421 14.595 1.00 84.75 159 ASP A N 1
ATOM 1259 C CA . ASP A 1 159 ? -7.714 -7.276 13.965 1.00 84.75 159 ASP A CA 1
ATOM 1260 C C . ASP A 1 159 ? -7.089 -5.961 14.452 1.00 84.75 159 ASP A C 1
ATOM 1262 O O . ASP A 1 159 ? -7.398 -5.460 15.538 1.00 84.75 159 ASP A O 1
ATOM 1266 N N . ILE A 1 160 ? -6.186 -5.410 13.644 1.00 89.62 160 ILE A N 1
ATOM 1267 C CA . ILE A 1 160 ? -5.474 -4.172 13.955 1.00 89.62 160 ILE A CA 1
ATOM 1268 C C . ILE A 1 160 ? -6.412 -2.960 14.011 1.00 89.62 160 ILE A C 1
ATOM 1270 O O . ILE A 1 160 ? -6.210 -2.068 14.837 1.00 89.62 160 ILE A O 1
ATOM 1274 N N . TYR A 1 161 ? -7.482 -2.948 13.212 1.00 92.12 161 TYR A N 1
ATOM 1275 C CA . TYR A 1 161 ? -8.407 -1.819 13.150 1.00 92.12 161 TYR A CA 1
ATOM 1276 C C . TYR A 1 161 ? -9.235 -1.688 14.423 1.00 92.12 161 TYR A C 1
ATOM 1278 O O . TYR A 1 161 ? -9.486 -0.574 14.873 1.00 92.12 161 TYR A O 1
ATOM 1286 N N . SER A 1 162 ? -9.567 -2.796 15.091 1.00 89.44 162 SER A N 1
ATOM 1287 C CA . SER A 1 162 ? -10.206 -2.732 16.414 1.00 89.44 162 SER A CA 1
ATOM 1288 C C . SER A 1 162 ? -9.403 -1.881 17.413 1.00 89.44 162 SER A C 1
ATOM 1290 O O . SER A 1 162 ? -9.981 -1.1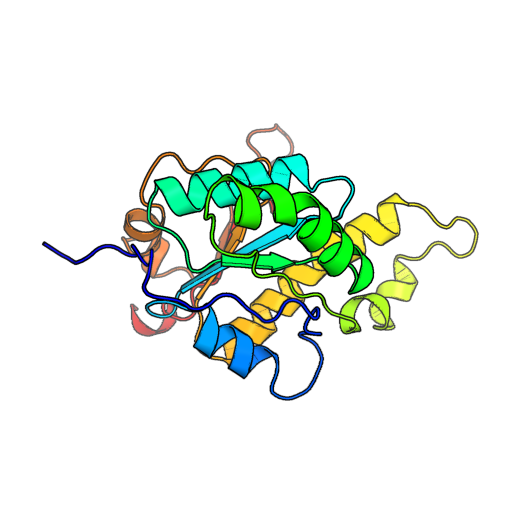27 18.196 1.00 89.44 162 SER A O 1
ATOM 1292 N N . ARG A 1 163 ? -8.065 -1.937 17.342 1.00 90.31 163 ARG A N 1
ATOM 1293 C CA . ARG A 1 163 ? -7.162 -1.153 18.196 1.00 90.31 163 ARG A CA 1
ATOM 1294 C C . ARG A 1 163 ? -7.005 0.277 17.694 1.00 90.31 163 ARG A C 1
ATOM 1296 O O . ARG A 1 163 ? -7.099 1.204 18.490 1.00 90.31 163 ARG A O 1
ATOM 1303 N N . LEU A 1 164 ? -6.798 0.459 16.388 1.00 93.62 164 LEU A N 1
ATOM 1304 C CA . LEU A 1 164 ? -6.604 1.782 15.779 1.00 93.62 164 LEU A CA 1
ATOM 1305 C C . LEU A 1 164 ? -7.841 2.683 15.914 1.00 93.62 164 LEU A C 1
ATOM 1307 O O . LEU A 1 164 ? -7.705 3.894 16.064 1.00 93.62 164 LEU A O 1
ATOM 1311 N N . HIS A 1 165 ? -9.039 2.095 15.915 1.00 92.38 165 HIS A N 1
ATOM 1312 C CA . HIS A 1 165 ? -10.311 2.809 16.056 1.00 92.38 165 HIS A CA 1
ATOM 1313 C C . HIS A 1 165 ? -10.801 2.907 17.509 1.00 92.38 165 HIS A C 1
ATOM 1315 O O . HIS A 1 165 ? -11.914 3.376 17.746 1.00 92.38 165 HIS A O 1
ATOM 1321 N N . SER A 1 166 ? -9.984 2.498 18.482 1.00 91.56 166 SER A N 1
ATOM 1322 C CA . SER A 1 166 ? -10.281 2.640 19.910 1.00 91.56 166 SER A CA 1
ATOM 1323 C C . SER A 1 166 ? -9.453 3.771 20.537 1.00 91.56 166 SER A C 1
ATOM 1325 O O . SER A 1 166 ? -8.342 4.050 20.078 1.00 91.56 166 SER A O 1
ATOM 1327 N N . PRO A 1 167 ? -9.936 4.444 21.598 1.00 93.12 167 PRO A N 1
ATOM 1328 C CA . PRO A 1 167 ? -9.115 5.379 22.360 1.00 93.12 167 PRO A CA 1
ATOM 1329 C C . PRO A 1 167 ? -7.854 4.710 22.944 1.00 93.12 167 PRO A C 1
ATOM 1331 O O . PRO A 1 167 ? -7.906 3.540 23.326 1.00 93.12 167 PRO A O 1
ATOM 1334 N N . PRO A 1 168 ? -6.720 5.432 23.032 1.00 92.69 168 PRO A N 1
ATOM 1335 C CA . PRO A 1 168 ? -6.530 6.828 22.620 1.00 92.69 168 PRO A CA 1
ATOM 1336 C C . PRO A 1 168 ? -6.207 7.000 21.123 1.00 92.69 168 PRO A C 1
ATOM 1338 O O . PRO A 1 168 ? -6.091 8.130 20.649 1.00 92.69 168 PRO A O 1
ATOM 1341 N N . MET A 1 169 ? -6.052 5.896 20.385 1.00 94.19 169 MET A N 1
ATOM 1342 C CA . MET A 1 169 ? -5.555 5.864 19.004 1.00 94.19 169 MET A CA 1
ATOM 1343 C C . MET A 1 169 ? -6.485 6.575 18.022 1.00 94.19 169 MET A C 1
ATOM 1345 O O . MET A 1 169 ? -6.024 7.332 17.170 1.00 94.19 169 MET A O 1
ATOM 1349 N N . VAL A 1 170 ? -7.798 6.434 18.209 1.00 94.06 170 VAL A N 1
ATOM 1350 C CA . VAL A 1 170 ? -8.811 7.055 17.342 1.00 94.06 170 VAL A CA 1
ATOM 1351 C C . VAL A 1 170 ? -8.705 8.587 17.256 1.00 94.06 170 VAL A C 1
ATOM 1353 O O . VAL A 1 170 ? -9.156 9.163 16.270 1.00 94.06 170 VAL A O 1
ATOM 1356 N N . HIS A 1 171 ? -8.075 9.247 18.237 1.00 93.88 171 HIS A N 1
ATOM 1357 C CA . HIS A 1 171 ? -7.913 10.708 18.294 1.00 93.88 171 HIS A CA 1
ATOM 1358 C C . HIS A 1 171 ? -6.574 11.222 17.727 1.00 93.88 171 HIS A C 1
ATOM 1360 O O . HIS A 1 171 ? -6.350 12.439 17.701 1.00 93.88 171 HIS A O 1
ATOM 1366 N N . GLN A 1 172 ? -5.681 10.319 17.307 1.00 95.69 172 GLN A N 1
ATOM 1367 C CA . GLN A 1 172 ? -4.361 10.655 16.768 1.00 95.69 172 GLN A CA 1
ATOM 1368 C C . GLN A 1 172 ? -4.409 10.715 15.245 1.00 95.69 172 GLN A C 1
ATOM 1370 O O . GLN A 1 172 ? -4.885 9.770 14.622 1.00 95.69 172 GLN A O 1
ATOM 1375 N N . ASP A 1 173 ? -3.890 11.793 14.653 1.00 95.06 173 ASP A N 1
ATOM 1376 C CA . ASP A 1 173 ? -3.819 11.963 13.194 1.00 95.06 173 ASP A CA 1
ATOM 1377 C C . ASP A 1 173 ? -2.803 10.999 12.555 1.00 95.06 173 ASP A C 1
ATOM 1379 O O . ASP A 1 173 ? -2.994 10.517 11.436 1.00 95.06 173 ASP A O 1
ATOM 1383 N N . VAL A 1 174 ? -1.727 10.697 13.288 1.00 95.62 174 VAL A N 1
ATOM 1384 C CA . VAL A 1 174 ? -0.676 9.755 12.895 1.00 95.62 174 VAL A CA 1
ATOM 1385 C C . VAL A 1 174 ? -0.323 8.872 14.084 1.00 95.62 174 VAL A C 1
ATOM 1387 O O . VAL A 1 174 ? -0.081 9.370 15.182 1.00 95.62 174 VAL A O 1
ATOM 1390 N N . ILE A 1 175 ? -0.253 7.564 13.854 1.00 95.94 175 ILE A N 1
ATOM 1391 C CA . ILE A 1 175 ? 0.231 6.584 14.828 1.00 95.94 175 ILE A CA 1
ATOM 1392 C C . ILE A 1 175 ? 1.462 5.921 14.235 1.00 95.94 175 ILE A C 1
ATOM 1394 O O . ILE A 1 175 ? 1.406 5.365 13.141 1.00 95.94 175 ILE A O 1
ATOM 1398 N N . ILE A 1 176 ? 2.566 5.977 14.967 1.00 94.38 176 ILE A N 1
ATOM 1399 C CA . ILE A 1 176 ? 3.846 5.395 14.578 1.00 94.38 176 ILE A CA 1
ATOM 1400 C C . ILE A 1 176 ? 4.458 4.692 15.784 1.00 94.38 176 ILE A C 1
ATOM 1402 O O . ILE A 1 176 ? 4.299 5.131 16.925 1.00 94.38 176 ILE A O 1
ATOM 1406 N N . THR A 1 177 ? 5.139 3.583 15.534 1.00 90.69 177 THR A N 1
ATOM 1407 C CA . THR A 1 177 ? 5.853 2.842 16.575 1.00 90.69 177 THR A CA 1
ATOM 1408 C C . THR A 1 177 ? 7.235 3.431 16.826 1.00 90.69 177 THR A C 1
ATOM 1410 O O . THR A 1 177 ? 7.841 4.040 15.947 1.00 90.69 177 THR A O 1
ATOM 1413 N N . ARG A 1 178 ? 7.767 3.235 18.030 1.00 90.81 178 ARG A N 1
ATOM 1414 C CA . ARG A 1 178 ? 9.181 3.483 18.326 1.00 90.81 178 ARG A CA 1
ATOM 1415 C C . ARG A 1 178 ? 9.969 2.200 18.092 1.00 90.81 178 ARG A C 1
ATOM 1417 O O . ARG A 1 178 ? 9.428 1.122 18.326 1.00 90.81 178 ARG A O 1
ATOM 1424 N N . ASN A 1 179 ? 11.222 2.308 17.659 1.00 87.81 179 ASN A N 1
ATOM 1425 C CA . ASN A 1 179 ? 12.132 1.175 17.764 1.00 87.81 179 ASN A CA 1
ATOM 1426 C C . ASN A 1 179 ? 12.311 0.816 19.246 1.00 87.81 179 ASN A C 1
ATOM 1428 O O . ASN A 1 179 ? 12.443 1.703 20.090 1.00 87.81 179 ASN A O 1
ATOM 1432 N N . ASP A 1 180 ? 12.311 -0.482 19.544 1.00 84.38 180 ASP A N 1
ATOM 1433 C CA . ASP A 1 180 ? 12.610 -1.012 20.884 1.00 84.38 180 ASP A CA 1
ATOM 1434 C C . ASP A 1 180 ? 14.125 -1.166 21.115 1.00 84.38 180 ASP A C 1
ATOM 1436 O O . ASP A 1 180 ? 14.589 -1.782 22.070 1.00 84.38 180 ASP A O 1
ATOM 1440 N N . ASP A 1 181 ? 14.930 -0.606 20.210 1.00 81.00 181 ASP A N 1
ATOM 1441 C CA . ASP A 1 181 ? 16.362 -0.484 20.407 1.00 81.00 181 ASP A CA 1
ATOM 1442 C C . ASP A 1 181 ? 16.693 0.762 21.250 1.00 81.00 181 ASP A C 1
ATOM 1444 O O . ASP A 1 181 ? 15.899 1.690 21.448 1.00 81.00 181 ASP A O 1
ATOM 1448 N N . GLY A 1 182 ? 17.926 0.814 21.753 1.00 79.56 182 GLY A N 1
ATOM 1449 C CA . GLY A 1 182 ? 18.411 1.962 22.519 1.00 79.56 182 GLY A CA 1
ATOM 1450 C C . GLY A 1 182 ? 18.435 3.286 21.736 1.00 79.56 182 GLY A C 1
ATOM 1451 O O . GLY A 1 182 ? 18.732 4.316 22.335 1.00 79.56 182 GLY A O 1
ATOM 1452 N N . SER A 1 183 ? 18.126 3.297 20.428 1.00 84.56 183 SER A N 1
ATOM 1453 C CA . SER A 1 183 ? 18.208 4.494 19.578 1.00 84.56 183 SER A CA 1
ATOM 1454 C C . SER A 1 183 ? 17.099 5.507 19.847 1.00 84.56 183 SER A C 1
ATOM 1456 O O . SER A 1 183 ? 17.229 6.668 19.460 1.00 84.56 183 SER A O 1
ATOM 1458 N N . GLN A 1 184 ? 15.996 5.078 20.477 1.00 81.81 184 GLN A N 1
ATOM 1459 C CA . GLN A 1 184 ? 14.816 5.911 20.730 1.00 81.81 184 GLN A CA 1
ATOM 1460 C C . GLN A 1 184 ? 14.186 6.509 19.451 1.00 81.81 184 GLN A C 1
ATOM 1462 O O . GLN A 1 184 ? 13.342 7.410 19.546 1.00 81.81 184 GLN A O 1
ATOM 1467 N N . SER A 1 185 ? 14.569 6.015 18.270 1.00 89.00 185 SER A N 1
ATOM 1468 C CA . SER A 1 185 ? 14.099 6.488 16.969 1.00 89.00 185 SER A CA 1
ATOM 1469 C C . SER A 1 185 ? 12.712 5.939 16.620 1.00 89.00 185 SER A C 1
ATOM 1471 O O . SER A 1 185 ? 12.219 4.984 17.225 1.00 89.00 185 SER A O 1
ATOM 1473 N N . LEU A 1 186 ? 12.048 6.570 15.651 1.00 90.81 186 LEU A N 1
ATOM 147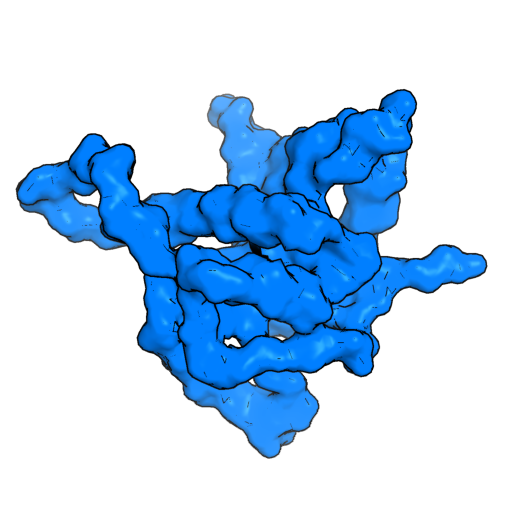4 C CA . LEU A 1 186 ? 10.756 6.105 15.154 1.00 90.81 186 LEU A CA 1
ATOM 1475 C C . LEU A 1 186 ? 10.953 4.899 14.229 1.00 90.81 186 LEU A C 1
ATOM 1477 O O . LEU A 1 186 ? 11.751 4.949 13.294 1.00 90.81 186 LEU A O 1
ATOM 1481 N N . ASN A 1 187 ? 10.183 3.842 14.464 1.00 90.50 187 ASN A N 1
ATOM 1482 C CA . ASN A 1 187 ? 10.074 2.716 13.555 1.00 90.50 187 ASN A CA 1
ATOM 1483 C C . ASN A 1 187 ? 9.011 3.043 12.505 1.00 90.50 187 ASN A C 1
ATOM 1485 O O . ASN A 1 187 ? 7.835 3.207 12.828 1.00 90.50 187 ASN A O 1
ATOM 1489 N N . CYS A 1 188 ? 9.428 3.128 11.247 1.00 90.31 188 CYS A N 1
ATOM 1490 C CA . CYS A 1 188 ? 8.529 3.437 10.144 1.00 90.31 188 CYS A CA 1
ATOM 1491 C C . CYS A 1 188 ? 7.922 2.194 9.471 1.00 90.31 188 CYS A C 1
ATOM 1493 O O . CYS A 1 188 ? 7.178 2.337 8.502 1.00 90.31 188 CYS A O 1
ATOM 1495 N N . GLY A 1 189 ? 8.190 0.989 9.975 1.00 92.81 189 GLY A N 1
ATOM 1496 C CA . GLY A 1 189 ? 7.569 -0.244 9.489 1.00 92.81 189 GLY A CA 1
ATOM 1497 C C . GLY A 1 189 ? 6.101 -0.391 9.880 1.00 92.81 189 GLY A C 1
ATOM 1498 O O . GLY A 1 189 ? 5.390 -1.202 9.295 1.00 92.81 189 GLY A O 1
ATOM 1499 N N . PHE A 1 190 ? 5.618 0.445 10.802 1.00 94.56 190 PHE A N 1
ATOM 1500 C CA . PHE A 1 190 ? 4.202 0.621 11.102 1.00 94.56 190 PHE A CA 1
ATOM 1501 C C . PHE A 1 190 ? 3.864 2.109 11.176 1.00 94.56 190 PHE A C 1
ATOM 1503 O O . PHE A 1 190 ? 4.317 2.812 12.082 1.00 94.56 190 PHE A O 1
ATOM 1510 N N . VAL A 1 191 ? 3.035 2.590 10.248 1.00 96.44 191 VAL A N 1
ATOM 1511 C CA . VAL A 1 191 ? 2.492 3.954 10.291 1.00 96.44 191 VAL A CA 1
ATOM 1512 C C . VAL A 1 191 ? 1.026 3.939 9.891 1.00 96.44 191 VAL A C 1
ATOM 1514 O O . VAL A 1 191 ? 0.683 3.486 8.804 1.00 96.44 191 VAL A O 1
ATOM 1517 N N . TYR A 1 192 ? 0.158 4.472 10.743 1.00 97.38 192 TYR A N 1
ATOM 1518 C CA . TYR A 1 192 ? -1.252 4.667 10.430 1.00 97.38 192 TYR A CA 1
ATOM 1519 C C . TYR A 1 192 ? -1.573 6.151 10.309 1.00 97.38 192 TYR A C 1
ATOM 1521 O O . TYR A 1 192 ? -1.311 6.925 11.230 1.00 97.38 192 TYR A O 1
ATOM 1529 N N . PHE A 1 193 ? -2.166 6.532 9.183 1.00 97.25 193 PHE A N 1
ATOM 1530 C CA . PHE A 1 193 ? -2.652 7.877 8.924 1.00 97.25 193 PHE A CA 1
ATOM 1531 C C . PHE A 1 193 ? -4.176 7.914 9.055 1.00 97.25 193 PHE A C 1
ATOM 1533 O O . PHE A 1 193 ? -4.896 7.335 8.238 1.00 97.25 193 PHE A O 1
ATOM 1540 N N . ASN A 1 194 ? -4.661 8.626 10.070 1.00 95.69 194 ASN A N 1
ATOM 1541 C CA . ASN A 1 194 ? -6.062 8.671 10.468 1.00 95.69 194 ASN A CA 1
ATOM 1542 C C . ASN A 1 194 ? -6.668 10.046 10.168 1.00 95.69 194 ASN A C 1
ATOM 1544 O O . ASN A 1 194 ? -6.553 10.987 10.952 1.00 95.69 194 ASN A O 1
ATOM 1548 N N . ARG A 1 195 ? -7.398 10.170 9.058 1.00 91.50 195 ARG A N 1
ATOM 1549 C CA . ARG A 1 195 ? -8.149 11.397 8.747 1.00 91.50 195 ARG A CA 1
ATOM 1550 C C . ARG A 1 195 ? -9.324 11.607 9.713 1.00 91.50 195 ARG A C 1
ATOM 1552 O O . ARG A 1 195 ? -9.777 12.736 9.906 1.00 91.50 195 ARG A O 1
ATOM 1559 N N . GLY A 1 196 ? -9.846 10.525 10.290 1.00 82.25 196 GLY A N 1
ATOM 1560 C CA . GLY A 1 196 ? -10.987 10.541 11.204 1.00 82.25 196 GLY A CA 1
ATOM 1561 C C . GLY A 1 196 ? -10.700 11.182 12.563 1.00 82.25 196 GLY A C 1
ATOM 1562 O O . GLY A 1 196 ? -11.649 11.592 13.227 1.00 82.25 196 GLY A O 1
ATOM 1563 N N . ALA A 1 197 ? -9.429 11.336 12.947 1.00 79.50 197 ALA A N 1
ATOM 1564 C CA . ALA A 1 197 ? -9.020 11.859 14.251 1.00 79.50 197 ALA A CA 1
ATOM 1565 C C . ALA A 1 197 ? -9.648 13.216 14.591 1.00 79.50 197 ALA A C 1
ATOM 1567 O O . ALA A 1 197 ? -10.208 13.390 15.671 1.00 79.50 197 ALA A O 1
ATOM 1568 N N . SER A 1 198 ? -9.635 14.149 13.639 1.00 69.12 198 SER A N 1
ATOM 1569 C CA . SER A 1 198 ? -10.253 15.475 13.786 1.00 69.12 198 SER A CA 1
ATOM 1570 C C . SER A 1 198 ? -11.773 15.448 14.001 1.00 69.12 198 SER A C 1
ATOM 1572 O O . SER A 1 198 ? -12.316 16.383 14.579 1.00 69.12 198 SER A O 1
ATOM 1574 N N . ARG A 1 199 ? -12.466 14.390 13.558 1.00 65.00 199 ARG A N 1
ATOM 1575 C CA . ARG A 1 199 ? -13.923 14.217 13.721 1.00 65.00 199 ARG A CA 1
ATOM 1576 C C . ARG A 1 199 ? -14.303 13.488 15.009 1.00 65.00 199 ARG A C 1
ATOM 1578 O O . ARG A 1 199 ? -15.479 13.448 15.345 1.00 65.00 199 ARG A O 1
ATOM 1585 N N . ALA A 1 200 ? -13.330 12.864 15.668 1.00 58.81 200 ALA A N 1
ATOM 1586 C CA . ALA A 1 200 ? -13.517 12.090 16.889 1.00 58.81 200 ALA A CA 1
ATOM 1587 C C . ALA A 1 200 ? -13.151 12.881 18.160 1.00 58.81 200 ALA A C 1
ATOM 1589 O O . ALA A 1 200 ? -13.152 12.293 19.239 1.00 58.81 200 ALA A O 1
ATOM 1590 N N . ARG A 1 201 ? -12.771 14.160 18.036 1.00 53.06 201 ARG A N 1
ATOM 1591 C CA . ARG A 1 201 ? -12.488 15.071 19.156 1.00 53.06 201 ARG A CA 1
ATOM 1592 C C . ARG A 1 201 ? -13.734 15.829 19.588 1.00 53.06 201 ARG A C 1
ATOM 1594 O O . ARG A 1 201 ? -14.562 16.134 18.702 1.00 53.06 201 ARG A O 1
#

Radius of gyration: 16.98 Å; chains: 1; bounding box: 52×41×39 Å